Protein 2QOR (pdb70)

B-factor: mean 25.09, std 6.93, range [15.55, 68.7]

Foldseek 3Di:
DADAAAEEEEFPQLCVVVLVVVCCVFAVLAEQEFAKEKQDDDDPPDDQPPNHPHDHPVVVVVCVVVPQFLDWDQALNMIITTGPVSVVVCVVSSHHYYYYYLRRLLSVPVGPVGDDHAFEYEAEPDVVVSLVSLVVPPPDDPSSSVRSCSNVVSVCVVPRDHPYYFYPHDSVVRSVVVVVVVCVSPVVDDTD

Secondary structure (DSSP, 8-state):
-PPPPEEEE--TTS-HHHHHHHHHHH-TTTEEE--EEE-SPPPTT--BTTTEEE--HHHHHHHHHTT-EEEEEEETTEEEEEEHHHHHHHHHTTPEEEE--HHHHHHHHH-SS-S--EEEEEE-S-HHHHHHHHHT-TTS-HHHHHH--HHHH---HHHHT-SEEEE-SSHHHHHHHHHHHHHHH-TT----

Nearest PDB structures (foldseek):
  1lvg-assembly1_A  TM=9.450E-01  e=6.129E-21  Mus musculus
  1ex7-assembly1_A  TM=9.207E-01  e=1.415E-20  Saccharomyces cerevisiae
  4f4j-assembly2_A  TM=6.921E-01  e=1.346E-19  Saccharomyces cerevisiae S288C
  7luy-assembly3_D  TM=8.301E-01  e=2.037E-17  Bartonella henselae str. Houston-1
  7luy-assembly3_C  TM=8.676E-01  e=1.158E-16  Bartonella henselae str. Houston-1

Solvent-accessible surface area: 10703 Å² total

InterPro domains:
  IPR008144 Guanylate kinase-like domain [PS50052] (4-187)
  IPR008145 Guanylate kinase/L-type calcium channel beta subunit [PF00625] (6-186)
  IPR008145 Guanylate kinase/L-type calcium channel beta subunit [SM00072] (3-190)
  IPR017665 Guanylate kinase [TIGR03263] (7-185)
  IPR020590 Guanylate kinase, conserved site [PS00856] (39-56)
  IPR027417 P-loop containing nucleoside triphosphate hydrolase [G3DSA:3.40.50.300] (7-182)
  IPR027417 P-loop containing nucleoside triphosphate hydrolase [SSF52540] (5-187)

CATH classification: 3.40.50.300 (+1 more: 3.30.63.10)

Sequence (192 aa):
ARIPPLVVCGPSGVGKGTLIKKVLSEFPSRFRFSISCTTRNKREKETNGVDYYFVDKDDFERKLKEGQFLEFDKYANNFYGTLKSEYDLAVGEGKICLFENINGVKQLKESKHIQDGIYIFVKPPSIDILLGRLKNRNTEKPEEINKRQELTREDEADKVGFNYFIVNDDLARTYAELREYLLGSYPQLRGG

Radius of gyration: 16.25 Å; Cα contacts (8 Å, |Δi|>4): 277; chains: 1; bounding box: 44×36×32 Å

Structure (mmCIF, N/CA/C/O backbone):
data_2QOR
#
_entry.id   2QOR
#
_cell.length_a   43.535
_cell.length_b   43.535
_cell.length_c   342.800
_cell.angle_alpha   90.000
_cell.angle_beta   90.000
_cell.angle_gamma   120.000
#
_symmetry.space_group_name_H-M   'P 65 2 2'
#
loop_
_entity.id
_entity.type
_entity.pdbx_description
1 polymer 'Guanylate kinase'
2 non-polymer "GUANOSINE-5'-MONOPHOSPHATE"
3 non-polymer 'PYROPHOSPHATE 2-'
4 water water
#
loop_
_atom_site.group_PDB
_atom_site.id
_atom_site.type_symbol
_atom_site.label_atom_id
_atom_site.label_alt_id
_atom_site.label_comp_id
_atom_site.label_asym_id
_atom_site.label_entity_id
_atom_site.label_seq_id
_atom_site.pdbx_PDB_ins_code
_atom_site.Cartn_x
_atom_site.Cartn_y
_atom_site.Cartn_z
_atom_site.occupancy
_atom_site.B_iso_or_equiv
_atom_site.auth_seq_id
_atom_site.auth_comp_id
_atom_site.auth_asym_id
_atom_site.auth_atom_id
_atom_site.pdbx_PDB_model_num
ATOM 9 N N . ALA A 1 10 ? 34.585 8.177 193.852 1.00 31.37 2 ALA A N 1
ATOM 10 C CA . ALA A 1 10 ? 33.179 7.929 193.599 1.00 29.53 2 ALA A CA 1
ATOM 11 C C . ALA A 1 10 ? 32.931 7.351 192.199 1.00 28.70 2 ALA A C 1
ATOM 12 O O . ALA A 1 10 ? 33.586 7.747 191.231 1.00 28.55 2 ALA A O 1
ATOM 14 N N . ARG A 1 11 ? 32.005 6.401 192.099 1.00 27.71 3 ARG A N 1
ATOM 15 C CA . ARG A 1 11 ? 31.568 5.920 190.790 1.00 28.09 3 ARG A CA 1
ATOM 16 C C . ARG A 1 11 ? 30.861 7.047 190.055 1.00 25.61 3 ARG A C 1
ATOM 17 O O . ARG A 1 11 ? 30.449 8.051 190.656 1.00 23.60 3 ARG A O 1
ATOM 25 N N . ILE A 1 12 ? 30.741 6.877 188.744 1.00 23.53 4 ILE A N 1
ATOM 26 C CA . ILE A 1 12 ? 30.121 7.869 187.911 1.00 23.11 4 ILE A CA 1
ATOM 27 C C . ILE A 1 12 ? 28.646 7.869 188.298 1.00 23.53 4 ILE A C 1
ATOM 28 O O . ILE A 1 12 ? 28.045 6.792 188.452 1.00 22.74 4 ILE A O 1
ATOM 33 N N . PRO A 1 13 ? 28.078 9.064 188.574 1.00 21.91 5 PRO A N 1
ATOM 34 C CA . PRO A 1 13 ? 26.699 9.123 189.049 1.00 22.29 5 PRO A CA 1
ATOM 35 C C . PRO A 1 13 ? 25.683 8.659 188.010 1.00 21.30 5 PRO A C 1
ATOM 36 O O . PRO A 1 13 ? 25.780 9.015 186.846 1.00 21.15 5 PRO A O 1
ATOM 40 N N . PRO A 1 14 ? 24.724 7.827 188.428 1.00 20.04 6 PRO A N 1
ATOM 41 C CA . PRO A 1 14 ? 23.649 7.475 187.509 1.00 19.53 6 PRO A CA 1
ATOM 42 C C . PRO A 1 14 ? 22.829 8.681 187.054 1.00 18.58 6 PRO A C 1
ATOM 43 O O . PRO A 1 14 ? 22.691 9.664 187.786 1.00 20.91 6 PRO A O 1
ATOM 47 N N . LEU A 1 15 ? 22.259 8.576 185.859 1.00 18.60 7 LEU A N 1
ATOM 48 C CA . LEU A 1 15 ? 21.350 9.556 185.325 1.00 18.72 7 LEU A CA 1
ATOM 49 C C . LEU A 1 15 ? 19.933 9.086 185.622 1.00 19.00 7 LEU A C 1
ATOM 50 O O . LEU A 1 15 ? 19.573 7.968 185.269 1.00 19.01 7 LEU A O 1
ATOM 55 N N . VAL A 1 16 ? 19.138 9.937 186.266 1.00 18.18 8 VAL A N 1
ATOM 56 C CA . VAL A 1 16 ? 17.780 9.581 186.646 1.00 19.38 8 VAL A CA 1
ATOM 57 C C . VAL A 1 16 ? 16.778 10.531 185.993 1.00 19.39 8 VAL A C 1
ATOM 58 O O . VAL A 1 16 ? 16.825 11.740 186.201 1.00 19.93 8 VAL A O 1
ATOM 62 N N . VAL A 1 17 ? 15.888 9.974 185.185 1.00 19.07 9 VAL A N 1
ATOM 63 C CA . VAL A 1 17 ? 14.916 10.770 184.447 1.00 18.96 9 VAL A CA 1
ATOM 64 C C . VAL A 1 17 ? 13.513 10.537 184.985 1.00 19.30 9 VAL A C 1
ATOM 65 O O . VAL A 1 17 ? 13.085 9.396 185.139 1.00 19.92 9 VAL A O 1
ATOM 69 N N . CYS A 1 18 ? 12.818 11.634 185.286 1.00 19.62 10 CYS A N 1
ATOM 70 C CA . CYS A 1 18 ? 11.504 11.592 185.944 1.00 19.20 10 CYS A CA 1
ATOM 71 C C . CYS A 1 18 ? 10.597 12.603 185.254 1.00 19.62 10 CYS A C 1
ATOM 72 O O . CYS A 1 18 ? 11.047 13.611 184.732 1.00 18.09 10 CYS A O 1
ATOM 75 N N . GLY A 1 19 ? 9.314 12.312 185.243 1.00 19.33 11 GLY A N 1
ATOM 76 C CA . GLY A 1 19 ? 8.324 13.267 184.784 1.00 18.70 11 GLY A CA 1
ATOM 77 C C . GLY A 1 19 ? 6.989 12.598 184.622 1.00 18.31 11 GLY A C 1
ATOM 78 O O . GLY A 1 19 ? 6.894 11.378 184.665 1.00 19.48 11 GLY A O 1
ATOM 79 N N . PRO A 1 20 ? 5.929 13.403 184.435 1.00 17.63 12 PRO A N 1
ATOM 80 C CA . PRO A 1 20 ? 4.621 12.824 184.354 1.00 18.51 12 PRO A CA 1
ATOM 81 C C . PRO A 1 20 ? 4.434 12.013 183.095 1.00 19.08 12 PRO A C 1
ATOM 82 O O . PRO A 1 20 ? 5.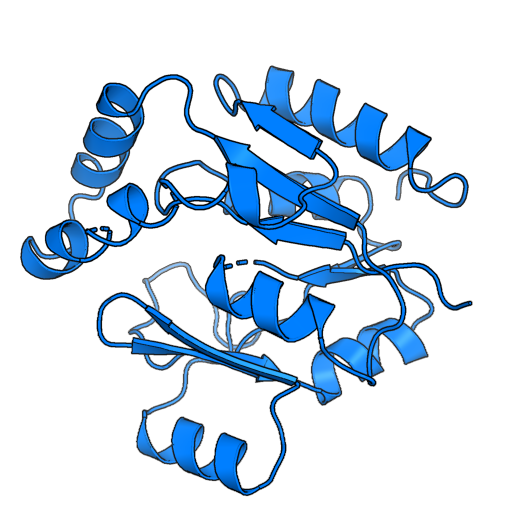140 12.199 182.108 1.00 17.14 12 PRO A O 1
ATOM 86 N N . SER A 1 21 ? 3.497 11.084 183.163 1.00 20.37 13 SER A N 1
ATOM 87 C CA . SER A 1 21 ? 3.109 10.300 182.012 1.00 20.53 13 SER A CA 1
ATOM 88 C C . SER A 1 21 ? 2.604 11.258 180.935 1.00 19.61 13 SER A C 1
ATOM 89 O O . SER A 1 21 ? 1.818 12.166 181.233 1.00 21.19 13 SER A O 1
ATOM 92 N N . GLY A 1 22 ? 3.034 11.034 179.695 1.00 19.56 14 GLY A N 1
ATOM 93 C CA . GLY A 1 22 ? 2.588 11.836 178.552 1.00 19.20 14 GLY A CA 1
ATOM 94 C C . GLY A 1 22 ? 3.551 12.976 178.237 1.00 19.17 14 GLY A C 1
ATOM 95 O O . GLY A 1 22 ? 3.320 13.743 177.310 1.00 21.18 14 GLY A O 1
ATOM 96 N N . VAL A 1 23 ? 4.636 13.087 178.992 1.00 17.58 15 VAL A N 1
ATOM 97 C CA . VAL A 1 23 ? 5.595 14.192 178.772 1.00 18.61 15 VAL A CA 1
ATOM 98 C C . VAL A 1 23 ? 6.663 13.935 177.725 1.00 19.37 15 VAL A C 1
ATOM 99 O O . VAL A 1 23 ? 7.374 14.870 177.334 1.00 21.56 15 VAL A O 1
ATOM 103 N N . GLY A 1 24 ? 6.785 12.701 177.261 1.00 18.66 16 GLY A N 1
ATOM 104 C CA . GLY A 1 24 ? 7.773 12.328 176.237 1.00 20.19 16 GLY A CA 1
ATOM 105 C C . GLY A 1 24 ? 9.157 11.989 176.759 1.00 21.40 16 GLY A C 1
ATOM 106 O O . GLY A 1 24 ? 10.128 12.010 176.008 1.00 22.93 16 GLY A O 1
ATOM 107 N N . LYS A 1 25 ? 9.275 11.643 178.032 1.00 21.67 17 LYS A N 1
ATOM 108 C CA . LYS A 1 25 ? 10.588 11.334 178.585 1.00 22.68 17 LYS A CA 1
ATOM 109 C C . LYS A 1 25 ? 11.174 10.013 178.012 1.00 23.25 17 LYS A C 1
ATOM 110 O O . LYS A 1 25 ? 12.389 9.882 177.860 1.00 21.58 17 LYS A O 1
ATOM 116 N N . GLY A 1 26 ? 10.316 9.070 177.646 1.00 21.40 18 GLY A N 1
ATOM 117 C CA . GLY A 1 26 ? 10.765 7.831 177.017 1.00 21.98 18 GLY A CA 1
ATOM 118 C C . GLY A 1 26 ? 11.486 8.109 175.703 1.00 19.63 18 GLY A C 1
ATOM 119 O O . GLY A 1 26 ? 12.578 7.588 175.451 1.00 20.08 18 GLY A O 1
ATOM 120 N N . THR A 1 27 ? 10.905 8.961 174.879 1.00 19.41 19 THR A N 1
ATOM 121 C CA . THR A 1 27 ? 11.538 9.321 173.612 1.00 18.85 19 THR A CA 1
ATOM 122 C C . THR A 1 27 ? 12.866 10.046 173.833 1.00 18.53 19 THR A C 1
ATOM 123 O O . THR A 1 27 ? 13.844 9.767 173.137 1.00 19.13 19 THR A O 1
ATOM 127 N N . LEU A 1 28 ? 12.901 10.977 174.771 1.00 18.72 20 LEU A N 1
ATOM 128 C CA . LEU A 1 28 ? 14.156 11.658 175.086 1.00 18.00 20 LEU A CA 1
ATOM 129 C C . LEU A 1 28 ? 15.222 10.641 175.508 1.00 18.48 20 LEU A C 1
ATOM 130 O O . LEU A 1 28 ? 16.401 10.725 175.099 1.00 17.74 20 LEU A O 1
ATOM 135 N N . ILE A 1 29 ? 14.851 9.697 176.368 1.00 18.36 21 ILE A N 1
ATOM 136 C CA . ILE A 1 29 ? 15.790 8.646 176.783 1.00 18.42 21 ILE A CA 1
ATOM 137 C C . ILE A 1 29 ? 16.305 7.829 175.590 1.00 19.19 21 ILE A C 1
ATOM 138 O O . ILE A 1 29 ? 17.513 7.545 175.491 1.00 19.10 21 ILE A O 1
ATOM 143 N N . LYS A 1 30 ? 15.415 7.474 174.671 1.00 19.55 22 LYS A N 1
ATOM 144 C CA . LYS A 1 30 ? 15.806 6.748 173.452 1.00 19.52 22 LYS A CA 1
ATOM 145 C C . LYS A 1 30 ? 16.795 7.544 172.583 1.00 19.78 22 LYS A C 1
ATOM 146 O O . LYS A 1 30 ? 17.678 6.976 171.952 1.00 19.46 22 LYS A O 1
ATOM 152 N N . LYS A 1 31 ? 16.643 8.862 172.564 1.00 18.97 23 LYS A N 1
ATOM 153 C CA . LYS A 1 31 ? 17.589 9.717 171.877 1.00 19.24 23 LYS A CA 1
ATOM 154 C C . LYS A 1 31 ? 18.951 9.734 172.562 1.00 18.16 23 LYS A C 1
ATOM 155 O O . LYS A 1 31 ? 19.967 9.704 171.873 1.00 17.53 23 LYS A O 1
ATOM 161 N N . VAL A 1 32 ? 18.983 9.757 173.897 1.00 17.20 24 VAL A N 1
ATOM 162 C CA . VAL A 1 32 ? 20.249 9.695 174.641 1.00 18.08 24 VAL A CA 1
ATOM 163 C C . VAL A 1 32 ? 20.959 8.404 174.327 1.00 18.19 24 VAL A C 1
ATOM 164 O O . VAL A 1 32 ? 22.170 8.386 174.080 1.00 17.75 24 VAL A O 1
ATOM 168 N N . LEU A 1 33 ? 20.194 7.318 174.320 1.00 17.50 25 LEU A N 1
ATOM 169 C CA . LEU A 1 33 ? 20.758 5.981 174.076 1.00 18.42 25 LEU A CA 1
ATOM 170 C C . LEU A 1 33 ? 21.198 5.817 172.629 1.00 19.30 25 LEU A C 1
ATOM 171 O O . LEU A 1 33 ? 22.095 5.027 172.335 1.00 20.43 25 LEU A O 1
ATOM 176 N N . SER A 1 34 ? 20.560 6.560 171.738 1.00 19.52 26 SER A N 1
ATOM 177 C CA . SER A 1 34 ? 20.907 6.587 170.331 1.00 19.13 26 SER A CA 1
ATOM 178 C C . SER A 1 34 ? 22.220 7.304 170.078 1.00 19.40 26 SER A C 1
ATOM 179 O O . SER A 1 34 ? 23.025 6.849 169.245 1.00 20.34 26 SER A O 1
ATOM 182 N N . GLU A 1 35 ? 22.436 8.434 170.748 1.00 18.90 27 GLU A N 1
ATOM 183 C CA . GLU A 1 35 ? 23.690 9.174 170.571 1.00 18.78 27 GLU A CA 1
ATOM 184 C C . GLU A 1 35 ? 24.845 8.562 171.354 1.00 18.92 27 GLU A C 1
ATOM 185 O O . GLU A 1 35 ? 26.006 8.574 170.877 1.00 18.85 27 GLU A O 1
ATOM 191 N N . PHE A 1 36 ? 24.538 8.025 172.537 1.00 18.99 28 PHE A N 1
ATOM 192 C CA . PHE A 1 36 ? 25.555 7.541 173.484 1.00 18.75 28 PHE A CA 1
ATOM 193 C C . PHE A 1 36 ? 25.400 6.047 173.890 1.00 19.34 28 PHE A C 1
ATOM 194 O O . PHE A 1 36 ? 25.381 5.715 175.087 1.00 18.86 28 PHE A O 1
ATOM 202 N N . PRO A 1 37 ? 25.254 5.148 172.902 1.00 18.55 29 PRO A N 1
ATOM 203 C CA . PRO A 1 37 ? 24.866 3.779 173.213 1.00 19.87 29 PRO A CA 1
ATOM 204 C C . PRO A 1 37 ? 25.927 2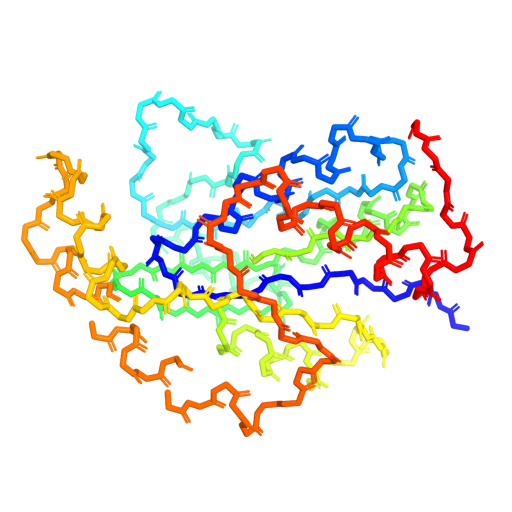.957 173.943 1.00 20.39 29 PRO A C 1
ATOM 205 O O . PRO A 1 37 ? 25.565 2.000 174.651 1.00 22.27 29 PRO A O 1
ATOM 209 N N . SER A 1 38 ? 27.203 3.309 173.761 1.00 20.64 30 SER A N 1
ATOM 210 C CA . SER A 1 38 ? 28.303 2.651 174.483 1.00 21.07 30 SER A CA 1
ATOM 211 C C . SER A 1 38 ? 28.568 3.274 175.860 1.00 21.62 30 SER A C 1
ATOM 212 O O . SER A 1 38 ? 29.460 2.814 176.585 1.00 22.69 30 SER A O 1
ATOM 215 N N . ARG A 1 39 ? 27.837 4.328 176.211 1.00 18.62 31 ARG A N 1
ATOM 216 C CA . ARG A 1 39 ? 28.161 5.099 177.419 1.00 18.91 31 ARG A CA 1
ATOM 217 C C . ARG A 1 39 ? 27.163 4.868 178.554 1.00 20.06 31 ARG A C 1
ATOM 218 O O . ARG A 1 39 ? 27.528 4.954 179.740 1.00 20.55 31 ARG A O 1
ATOM 226 N N . PHE A 1 40 ? 25.907 4.594 178.200 1.00 19.86 32 PHE A N 1
ATOM 227 C CA . PHE A 1 40 ? 24.825 4.395 179.193 1.00 19.75 32 PHE A CA 1
ATOM 228 C C . PHE A 1 40 ? 24.293 2.976 179.080 1.00 21.24 32 PHE A C 1
ATOM 229 O O . PHE A 1 40 ? 24.301 2.393 178.004 1.00 21.67 32 PHE A O 1
ATOM 237 N N . ARG A 1 41 ? 23.814 2.421 180.195 1.00 21.98 33 ARG A N 1
ATOM 238 C CA . ARG A 1 41 ? 23.034 1.196 180.153 1.00 22.10 33 ARG A CA 1
ATOM 239 C C . ARG A 1 41 ? 21.697 1.506 180.823 1.00 20.47 33 ARG A C 1
ATOM 240 O O . ARG A 1 41 ? 21.680 1.954 181.959 1.00 20.08 33 ARG A O 1
ATOM 248 N N . PHE A 1 42 ? 20.599 1.271 180.107 1.00 19.43 34 PHE A N 1
ATOM 249 C CA . PHE A 1 42 ? 19.250 1.524 180.611 1.00 19.59 34 PHE A CA 1
ATOM 250 C C . PHE A 1 42 ? 18.882 0.441 181.632 1.00 19.68 34 PHE A C 1
ATOM 251 O O . PHE A 1 42 ? 19.019 -0.763 181.360 1.00 20.22 34 PHE A O 1
ATOM 259 N N . SER A 1 43 ? 18.403 0.878 182.790 1.00 20.02 35 SER A N 1
ATOM 260 C CA . SER A 1 43 ? 17.895 -0.039 183.809 1.00 18.84 35 SER A CA 1
ATOM 261 C C . SER A 1 43 ? 16.491 -0.516 183.446 1.00 19.08 35 SER A C 1
ATOM 262 O O . SER A 1 43 ? 15.547 0.288 183.358 1.00 20.19 35 SER A O 1
ATOM 265 N N . ILE A 1 44 ? 16.369 -1.819 183.228 1.00 19.35 36 ILE A N 1
ATOM 266 C CA . ILE A 1 44 ? 15.101 -2.434 182.871 1.00 18.82 36 ILE A CA 1
ATOM 267 C C . ILE A 1 44 ? 14.347 -2.737 184.164 1.00 19.33 36 ILE A C 1
ATOM 268 O O . ILE A 1 44 ? 14.681 -3.661 184.886 1.00 20.21 36 ILE A O 1
ATOM 273 N N . SER A 1 45 ? 13.309 -1.946 184.426 1.00 18.47 37 SER A N 1
ATOM 274 C CA . SER A 1 45 ? 12.502 -2.085 185.623 1.00 18.32 37 SER A CA 1
ATOM 275 C C . SER A 1 45 ? 11.586 -3.286 185.495 1.00 17.81 37 SER A C 1
ATOM 276 O O . SER A 1 45 ? 11.299 -3.767 184.388 1.00 18.52 37 SER A O 1
ATOM 279 N N . CYS A 1 46 ? 11.166 -3.810 186.641 1.00 18.34 38 CYS A N 1
ATOM 280 C CA . CYS A 1 46 ? 10.024 -4.722 186.660 1.00 17.03 38 CYS A CA 1
ATOM 281 C C . CYS A 1 46 ? 8.762 -3.916 186.767 1.00 18.54 38 CYS A C 1
ATOM 282 O O . CYS A 1 46 ? 8.715 -2.933 187.477 1.00 17.82 38 CYS A O 1
ATOM 285 N N . THR A 1 47 ? 7.728 -4.367 186.087 1.00 17.80 39 THR A N 1
ATOM 286 C CA . THR A 1 47 ? 6.396 -3.811 186.277 1.00 17.83 39 THR A CA 1
ATOM 287 C C . THR A 1 47 ? 5.336 -4.912 186.165 1.00 16.99 39 THR A C 1
ATOM 288 O O . THR A 1 47 ? 5.521 -5.917 185.482 1.00 19.28 39 THR A O 1
ATOM 292 N N . THR A 1 48 ? 4.236 -4.691 186.868 1.00 17.60 40 THR A N 1
ATOM 293 C CA . THR A 1 48 ? 3.064 -5.561 186.828 1.00 20.02 40 THR A CA 1
ATOM 294 C C . THR A 1 48 ? 2.028 -5.076 185.815 1.00 20.71 40 THR A C 1
ATOM 295 O O . THR A 1 48 ? 1.039 -5.770 185.568 1.00 20.13 40 THR A O 1
ATOM 299 N N . ARG A 1 49 ? 2.232 -3.906 185.206 1.00 20.75 41 ARG A N 1
ATOM 300 C CA . ARG A 1 49 ? 1.238 -3.428 184.243 1.00 22.62 41 ARG A CA 1
ATOM 301 C C . ARG A 1 49 ? 1.324 -4.260 182.965 1.00 23.65 41 ARG A C 1
ATOM 302 O O . ARG A 1 49 ? 2.340 -4.889 182.711 1.00 23.01 41 ARG A O 1
ATOM 310 N N . ASN A 1 50 ? 0.231 -4.300 182.198 1.00 24.23 42 ASN A N 1
ATOM 311 C CA . ASN A 1 50 ? 0.202 -5.047 180.949 1.00 25.43 42 ASN A CA 1
ATOM 312 C C . ASN A 1 50 ? 1.122 -4.397 179.909 1.00 25.48 42 ASN A C 1
ATOM 313 O O . ASN A 1 50 ? 1.197 -3.185 179.802 1.00 24.91 42 ASN A O 1
ATOM 318 N N . LYS A 1 51 ? 1.816 -5.230 179.151 1.00 26.46 43 LYS A N 1
ATOM 319 C CA . LYS A 1 51 ? 2.723 -4.774 178.109 1.00 27.57 43 LYS A CA 1
ATOM 320 C C . LYS A 1 51 ? 1.878 -4.267 176.949 1.00 28.15 43 LYS A C 1
ATOM 321 O O . LYS A 1 51 ? 0.831 -4.849 176.640 1.00 26.59 43 LYS A O 1
ATOM 327 N N . ARG A 1 52 ? 2.302 -3.165 176.338 1.00 28.86 44 ARG A N 1
ATOM 328 C CA . ARG A 1 52 ? 1.631 -2.645 175.143 1.00 30.42 44 ARG A CA 1
ATOM 329 C C . ARG A 1 52 ? 2.193 -3.377 173.922 1.00 30.71 44 ARG A C 1
ATOM 330 O O . ARG A 1 52 ? 3.262 -3.990 174.005 1.00 30.02 44 ARG A O 1
ATOM 338 N N . GLU A 1 53 ? 1.505 -3.307 172.784 1.00 30.94 45 GLU A N 1
ATOM 339 C CA . GLU A 1 53 ? 1.856 -4.215 171.684 1.00 32.09 45 GLU A CA 1
ATOM 340 C C . GLU A 1 53 ? 3.262 -4.024 171.122 1.00 31.55 45 GLU A C 1
ATOM 341 O O . GLU A 1 53 ? 3.868 -5.001 170.685 1.00 34.58 45 GLU A O 1
ATOM 347 N N . LYS A 1 54 ? 3.808 -2.814 171.159 1.00 29.56 46 LYS A N 1
ATOM 348 C CA . LYS A 1 54 ? 5.176 -2.632 170.639 1.00 29.72 46 LYS A CA 1
ATOM 349 C C . LYS A 1 54 ? 6.242 -2.438 171.724 1.00 27.63 46 LYS A C 1
ATOM 350 O O . LYS A 1 54 ? 7.339 -1.970 171.451 1.00 27.17 46 LYS A O 1
ATOM 356 N N . GLU A 1 55 ? 5.910 -2.803 172.962 1.00 25.78 47 GLU A N 1
ATOM 357 C CA . GLU A 1 55 ? 6.907 -2.923 174.007 1.00 24.35 47 GLU A CA 1
ATOM 358 C C . GLU A 1 55 ? 7.452 -4.334 173.989 1.00 23.92 47 GLU A C 1
ATOM 359 O O . GLU A 1 55 ? 6.811 -5.251 173.463 1.00 25.08 47 GLU A O 1
ATOM 365 N N . THR A 1 56 ? 8.639 -4.509 174.554 1.00 23.17 48 THR A N 1
ATOM 366 C CA . THR A 1 56 ? 9.299 -5.796 174.540 1.00 22.29 48 THR A CA 1
ATOM 367 C C . THR A 1 56 ? 9.767 -6.186 175.936 1.00 21.87 48 THR A C 1
ATOM 368 O O . THR A 1 56 ? 10.488 -5.437 176.594 1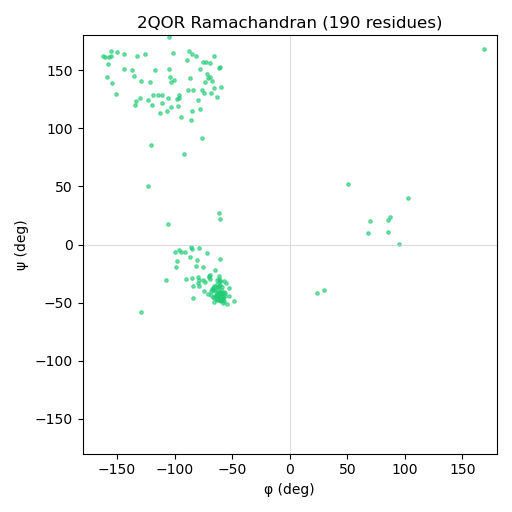.00 19.94 48 THR A O 1
ATOM 372 N N . ASN A 1 57 ? 9.354 -7.371 176.369 1.00 23.32 49 ASN A N 1
ATOM 373 C CA . ASN A 1 57 ? 9.767 -7.905 177.658 1.00 24.33 49 ASN A CA 1
ATOM 374 C C . ASN A 1 57 ? 11.268 -8.093 177.637 1.00 24.21 49 ASN A C 1
ATOM 375 O O . ASN A 1 57 ? 11.793 -8.692 176.703 1.00 24.98 49 ASN A O 1
ATOM 380 N N . GLY A 1 58 ? 11.968 -7.539 178.626 1.00 22.96 50 GLY A N 1
ATOM 381 C CA . GLY A 1 58 ? 13.431 -7.606 178.660 1.00 23.07 50 GLY A CA 1
ATOM 382 C C . GLY A 1 58 ? 14.148 -6.517 177.881 1.00 22.58 50 GLY A C 1
ATOM 383 O O . GLY A 1 58 ? 15.367 -6.576 177.700 1.00 24.39 50 GLY A O 1
ATOM 384 N N . VAL A 1 59 ? 13.409 -5.498 177.441 1.00 21.94 51 VAL A N 1
ATOM 385 C CA . VAL A 1 59 ? 14.001 -4.327 176.800 1.00 21.55 51 VAL A CA 1
ATOM 386 C C . VAL A 1 59 ? 13.476 -3.077 177.462 1.00 21.16 51 VAL A C 1
ATOM 387 O O . VAL A 1 59 ? 14.233 -2.289 178.024 1.00 21.60 51 VAL A O 1
ATOM 391 N N . ASP A 1 60 ? 12.157 -2.924 177.441 1.00 20.15 52 ASP A N 1
ATOM 392 C CA . ASP A 1 60 ? 11.481 -1.779 178.053 1.00 20.24 52 ASP A CA 1
ATOM 393 C C . ASP A 1 60 ? 11.236 -1.994 179.556 1.00 19.98 52 ASP A C 1
ATOM 394 O O . ASP A 1 60 ? 11.489 -1.110 180.355 1.00 20.03 52 ASP A O 1
ATOM 399 N N . TYR A 1 61 ? 10.742 -3.185 179.885 1.00 19.29 53 TYR A N 1
ATOM 400 C CA . TYR A 1 61 ? 10.497 -3.636 181.253 1.00 19.22 53 TYR A CA 1
ATOM 401 C C . TYR A 1 61 ? 10.662 -5.146 181.260 1.00 18.14 53 TYR A C 1
ATOM 402 O O . TYR A 1 61 ? 10.650 -5.778 180.195 1.00 18.48 53 TYR A O 1
ATOM 411 N N . TYR A 1 62 ? 10.779 -5.710 182.453 1.00 17.68 54 TYR A N 1
ATOM 412 C CA . TYR A 1 62 ? 10.453 -7.110 182.705 1.00 19.18 54 TYR A CA 1
ATOM 413 C C . TYR A 1 62 ? 9.013 -7.103 183.191 1.00 19.33 54 TYR A C 1
ATOM 414 O O . TYR A 1 62 ? 8.722 -6.619 184.285 1.00 19.54 54 TYR A O 1
ATOM 423 N N . PHE A 1 63 ? 8.115 -7.599 182.364 1.00 19.45 55 PHE A N 1
ATOM 424 C CA . PHE A 1 63 ? 6.699 -7.640 182.717 1.00 19.83 55 PHE A CA 1
ATOM 425 C C . PHE A 1 63 ? 6.414 -8.892 183.527 1.00 20.95 55 PHE A C 1
ATOM 426 O O . PHE A 1 63 ? 6.528 -9.991 183.013 1.00 19.94 55 PHE A O 1
ATOM 434 N N . VAL A 1 64 ? 6.033 -8.715 184.794 1.00 20.65 56 VAL A N 1
ATOM 435 C CA . VAL A 1 64 ? 5.813 -9.835 185.710 1.00 21.58 56 VAL A CA 1
ATOM 436 C C . VAL A 1 64 ? 4.410 -9.725 186.303 1.00 22.30 56 VAL A C 1
ATOM 437 O O . VAL A 1 64 ? 3.756 -8.691 186.180 1.00 21.94 56 VAL A O 1
ATOM 441 N N . ASP A 1 65 ? 3.904 -10.794 186.901 1.00 24.01 57 ASP A N 1
ATOM 442 C CA . ASP A 1 65 ? 2.622 -10.660 187.579 1.00 25.42 57 ASP A CA 1
ATOM 443 C C . ASP A 1 65 ? 2.901 -10.197 189.006 1.00 25.44 57 ASP A C 1
ATOM 444 O O . ASP A 1 65 ? 4.047 -10.224 189.453 1.00 24.54 57 ASP A O 1
ATOM 449 N N . LYS A 1 66 ? 1.855 -9.747 189.692 1.00 26.88 58 LYS A N 1
ATOM 450 C CA . LYS A 1 66 ? 1.985 -9.109 191.001 1.00 27.26 58 LYS A CA 1
ATOM 451 C C . LYS A 1 66 ? 2.555 -10.088 192.036 1.00 26.15 58 LYS A C 1
ATOM 452 O O . LYS A 1 66 ? 3.309 -9.698 192.919 1.00 24.77 58 LYS A O 1
ATOM 458 N N . ASP A 1 67 ? 2.211 -11.366 191.900 1.00 26.82 59 ASP A N 1
ATOM 459 C CA . ASP A 1 67 ? 2.798 -12.433 192.722 1.00 27.57 59 ASP A CA 1
ATOM 460 C C . ASP A 1 67 ? 4.313 -12.492 192.588 1.00 26.22 59 ASP A C 1
ATOM 461 O O . ASP A 1 67 ? 5.028 -12.597 193.579 1.00 25.74 59 ASP A O 1
ATOM 466 N N . ASP A 1 68 ? 4.808 -12.414 191.359 1.00 24.75 60 ASP A N 1
ATOM 467 C CA . ASP A 1 68 ? 6.245 -12.503 191.144 1.00 24.56 60 ASP A CA 1
ATOM 468 C C . ASP A 1 68 ? 6.946 -11.218 191.552 1.00 23.14 60 ASP A C 1
ATOM 469 O O . ASP A 1 68 ? 8.094 -11.252 191.979 1.00 22.21 60 ASP A O 1
ATOM 474 N N . PHE A 1 69 ? 6.252 -10.089 191.426 1.00 21.47 61 PHE A N 1
ATOM 475 C CA . PHE A 1 69 ? 6.792 -8.824 191.888 1.00 21.17 61 PHE A CA 1
ATOM 476 C C . PHE A 1 69 ? 7.007 -8.871 193.411 1.00 20.96 61 PHE A C 1
ATOM 477 O O . PHE A 1 69 ? 8.070 -8.469 193.911 1.00 19.31 61 PHE A O 1
ATOM 485 N N . GLU A 1 70 ? 5.996 -9.351 194.128 1.00 21.47 62 GLU A N 1
ATOM 486 C CA . GLU A 1 70 ? 6.070 -9.484 195.593 1.00 22.51 62 GLU A CA 1
ATOM 487 C C . GLU A 1 70 ? 7.187 -10.435 196.035 1.00 21.73 62 GLU A C 1
ATOM 488 O O . GLU A 1 70 ? 7.898 -10.166 197.008 1.00 21.51 62 GLU A O 1
ATOM 494 N N . ARG A 1 71 ? 7.327 -11.554 195.334 1.00 21.76 63 ARG A N 1
ATOM 495 C CA . ARG A 1 71 ? 8.390 -12.507 195.612 1.00 22.89 63 ARG A CA 1
ATOM 496 C C . ARG A 1 71 ? 9.742 -11.861 195.433 1.00 21.19 63 ARG A C 1
ATOM 497 O O . ARG A 1 71 ? 10.605 -11.982 196.292 1.00 21.92 63 ARG A O 1
ATOM 505 N N . LYS A 1 72 ? 9.925 -11.156 194.315 1.00 20.15 64 LYS A N 1
ATOM 506 C CA . LYS A 1 72 ? 11.177 -10.451 194.054 1.00 20.29 64 LYS A CA 1
ATOM 507 C C . LYS A 1 72 ? 11.475 -9.406 195.128 1.00 19.03 64 LYS A C 1
ATOM 508 O O . LYS A 1 72 ? 12.604 -9.272 195.604 1.00 18.43 64 LYS A O 1
ATOM 514 N N . LEU A 1 73 ? 10.459 -8.648 195.514 1.00 18.76 65 LEU A N 1
ATOM 515 C CA . LEU A 1 73 ? 10.612 -7.682 196.580 1.00 19.21 65 LEU A CA 1
ATOM 516 C C . LEU A 1 73 ? 11.078 -8.330 197.888 1.00 19.32 65 LEU A C 1
ATOM 517 O O . LEU A 1 73 ? 12.038 -7.862 198.505 1.00 18.47 65 LEU A O 1
ATOM 522 N N . LYS A 1 74 ? 10.392 -9.389 198.308 1.00 19.89 66 LYS A N 1
ATOM 523 C CA . LYS A 1 74 ? 10.682 -10.018 199.604 1.00 20.51 66 LYS A CA 1
ATOM 524 C C . LYS A 1 74 ? 12.022 -10.744 199.586 1.00 21.15 66 LYS A C 1
ATOM 525 O O . LYS A 1 74 ? 12.651 -10.896 200.629 1.00 20.38 66 LYS A O 1
ATOM 531 N N . GLU A 1 75 ? 12.447 -11.207 198.411 1.00 21.30 67 GLU A N 1
ATOM 532 C CA . GLU A 1 75 ? 13.780 -11.817 198.263 1.00 22.40 67 GLU A CA 1
ATOM 533 C C . GLU A 1 75 ? 14.906 -10.790 198.163 1.00 22.73 67 GLU A C 1
ATOM 534 O O . GLU A 1 75 ? 16.074 -11.166 198.098 1.00 24.33 67 GLU A O 1
ATOM 540 N N . GLY A 1 76 ? 14.569 -9.502 198.153 1.00 20.43 68 GLY A N 1
ATOM 541 C CA . GLY A 1 76 ? 15.574 -8.448 198.248 1.00 20.23 68 GLY A CA 1
ATOM 542 C C . GLY A 1 76 ? 16.181 -8.024 196.917 1.00 19.82 68 GLY A C 1
ATOM 543 O O . GLY A 1 76 ? 17.292 -7.476 196.876 1.00 19.59 68 GLY A O 1
ATOM 544 N N . GLN A 1 77 ? 15.451 -8.261 195.840 1.00 18.14 69 GLN A N 1
ATOM 545 C CA . GLN A 1 77 ? 15.910 -7.887 194.490 1.00 19.70 69 GLN A CA 1
ATOM 546 C C . GLN A 1 77 ? 15.825 -6.390 194.142 1.00 19.30 69 GLN A C 1
ATOM 547 O O . GLN A 1 77 ? 16.471 -5.964 193.172 1.00 19.86 69 GLN A O 1
ATOM 553 N N . PHE A 1 78 ? 15.019 -5.596 194.859 1.00 19.41 70 PHE A N 1
ATOM 554 C CA . PHE A 1 78 ? 14.788 -4.180 194.455 1.00 19.45 70 PHE A CA 1
ATOM 555 C C . PHE A 1 78 ? 15.546 -3.142 195.276 1.00 19.49 70 PHE A C 1
ATOM 556 O O . PHE A 1 78 ? 15.648 -3.260 196.495 1.00 20.18 70 PHE A O 1
ATOM 564 N N . LEU A 1 79 ? 16.052 -2.122 194.580 1.00 19.25 71 LEU A N 1
ATOM 565 C CA . LEU A 1 79 ? 16.641 -0.923 195.189 1.00 20.21 71 LEU A CA 1
ATOM 566 C C . LEU A 1 79 ? 15.534 0.042 195.638 1.00 21.06 71 LEU A C 1
ATOM 567 O O . LEU A 1 79 ? 15.678 0.783 196.613 1.00 21.43 71 LEU A O 1
ATOM 572 N N . GLU A 1 80 ? 14.442 0.047 194.889 1.00 19.41 72 GLU A N 1
ATOM 573 C CA . GLU A 1 80 ? 13.287 0.866 195.203 1.00 18.68 72 GLU A CA 1
ATOM 574 C C . GLU A 1 80 ? 12.095 0.286 194.474 1.00 18.40 72 GLU A C 1
ATOM 575 O O . GLU A 1 80 ? 12.254 -0.442 193.493 1.00 18.83 72 GLU A O 1
ATOM 581 N N . PHE A 1 81 ? 10.910 0.653 194.929 1.00 19.16 73 PHE A N 1
ATOM 582 C CA . PHE A 1 81 ? 9.695 0.273 194.246 1.00 19.45 73 PHE A CA 1
ATOM 583 C C . PHE A 1 81 ? 8.577 1.236 194.599 1.00 19.51 73 PHE A C 1
ATOM 584 O O . PHE A 1 81 ? 8.620 1.967 195.605 1.00 18.21 73 PHE A O 1
ATOM 592 N N . ASP A 1 82 ? 7.555 1.234 193.770 1.00 19.07 74 ASP A N 1
ATOM 593 C CA . ASP A 1 82 ? 6.382 2.051 194.071 1.00 19.45 74 ASP A CA 1
ATOM 594 C C . ASP A 1 82 ? 5.176 1.464 193.378 1.00 20.70 74 ASP A C 1
ATOM 595 O O . ASP A 1 82 ? 5.316 0.612 192.489 1.00 20.53 74 ASP A O 1
ATOM 600 N N . LYS A 1 83 ? 3.997 1.869 193.846 1.00 21.39 75 LYS A N 1
ATOM 601 C CA . LYS A 1 83 ? 2.755 1.644 193.151 1.00 22.49 75 LYS A CA 1
ATOM 602 C C . LYS A 1 83 ? 2.470 2.935 192.365 1.00 23.19 75 LYS A C 1
ATOM 603 O O . LYS A 1 83 ? 2.514 4.036 192.923 1.00 23.36 75 LYS A O 1
ATOM 609 N N . TYR A 1 84 ? 2.205 2.790 191.072 1.00 20.81 76 TYR A N 1
ATOM 610 C CA . TYR A 1 84 ? 1.854 3.945 190.233 1.00 21.37 76 TYR A CA 1
ATOM 611 C C . TYR A 1 84 ? 0.643 3.506 189.422 1.00 20.51 76 TYR A C 1
ATOM 612 O O . TYR A 1 84 ? 0.686 2.486 188.747 1.00 18.34 76 TYR A O 1
ATOM 621 N N . ALA A 1 85 ? -0.459 4.239 189.515 1.00 22.25 77 ALA A N 1
ATOM 622 C CA . ALA A 1 85 ? -1.640 3.922 188.720 1.00 23.01 77 ALA A CA 1
ATOM 623 C C . ALA A 1 85 ? -2.068 2.439 188.827 1.00 23.49 77 ALA A C 1
ATOM 624 O O . ALA A 1 85 ? -2.207 1.735 187.838 1.00 25.62 77 ALA A O 1
ATOM 626 N N . ASN A 1 86 ? -2.225 1.956 190.045 1.00 24.74 78 ASN A N 1
ATOM 627 C CA . ASN A 1 86 ? -2.689 0.573 190.288 1.00 24.66 78 ASN A CA 1
ATOM 628 C C . ASN A 1 86 ? -1.739 -0.557 189.894 1.00 23.73 78 ASN A C 1
ATOM 629 O O . ASN A 1 86 ? -2.146 -1.721 189.933 1.00 24.67 78 ASN A O 1
ATOM 634 N N . ASN A 1 87 ? -0.486 -0.243 189.548 1.00 22.54 79 ASN A N 1
ATOM 635 C CA . ASN A 1 87 ? 0.512 -1.277 189.284 1.00 21.45 79 ASN A CA 1
ATOM 636 C C . ASN A 1 87 ? 1.804 -0.970 190.015 1.00 20.09 79 ASN A C 1
ATOM 637 O O . ASN A 1 87 ? 2.050 0.167 190.436 1.00 19.10 79 ASN A O 1
ATOM 642 N N . PHE A 1 88 ? 2.620 -2.000 190.148 1.00 19.88 80 PHE A N 1
ATOM 643 C CA . PHE A 1 88 ? 3.893 -1.932 190.841 1.00 19.95 80 PHE A CA 1
ATOM 644 C C . PHE A 1 88 ? 5.036 -1.808 189.838 1.00 18.07 80 PHE A C 1
ATOM 645 O O . PHE A 1 88 ? 5.039 -2.453 188.791 1.00 18.27 80 PHE A O 1
ATOM 653 N N . TYR A 1 89 ? 6.011 -1.002 190.209 1.00 17.77 81 TYR A N 1
ATOM 654 C CA . TYR A 1 89 ? 7.199 -0.782 189.422 1.00 18.35 81 TYR A CA 1
ATOM 655 C C . TYR A 1 89 ? 8.381 -0.839 190.342 1.00 19.05 81 TYR A C 1
ATOM 656 O O . TYR A 1 89 ? 8.291 -0.390 191.479 1.00 20.19 81 TYR A O 1
ATOM 665 N N . GLY A 1 90 ? 9.504 -1.368 189.856 1.00 18.73 82 GLY A N 1
ATOM 666 C CA . GLY A 1 90 ? 10.667 -1.541 190.725 1.00 18.56 82 GLY A CA 1
ATOM 667 C C . GLY A 1 90 ? 11.984 -1.654 189.984 1.00 19.10 82 GLY A C 1
ATOM 668 O O . GLY A 1 90 ? 12.038 -2.211 188.887 1.00 18.48 82 GLY A O 1
ATOM 669 N N . THR A 1 91 ? 13.035 -1.087 190.587 1.00 19.23 83 THR A N 1
ATOM 670 C CA . THR A 1 91 ? 14.375 -1.064 190.024 1.00 19.51 83 THR A CA 1
ATOM 671 C C . THR A 1 91 ? 15.175 -2.181 190.639 1.00 19.21 83 THR A C 1
ATOM 672 O O . THR A 1 91 ? 15.287 -2.290 191.879 1.00 19.29 83 THR A O 1
ATOM 676 N N . LEU A 1 92 ? 15.734 -3.020 189.776 1.00 19.75 84 LEU A N 1
ATOM 677 C CA . LEU A 1 92 ? 16.473 -4.184 190.217 1.00 19.31 84 LEU A CA 1
ATOM 678 C C . LEU A 1 92 ? 17.908 -3.814 190.552 1.00 20.48 84 LEU A C 1
ATOM 679 O O . LEU A 1 92 ? 18.607 -3.157 189.770 1.00 20.62 84 LEU A O 1
ATOM 684 N N . LYS A 1 93 ? 18.368 -4.282 191.707 1.00 20.74 85 LYS A N 1
ATOM 685 C CA . LYS A 1 93 ? 19.775 -4.180 192.052 1.00 21.05 85 LYS A CA 1
ATOM 686 C C . LYS A 1 93 ? 20.681 -4.752 190.949 1.00 20.59 85 LYS A C 1
ATOM 687 O O . LYS A 1 93 ? 21.687 -4.152 190.600 1.00 21.16 85 LYS A O 1
ATOM 693 N N . SER A 1 94 ? 20.316 -5.919 190.420 1.00 20.83 86 SER A N 1
ATOM 694 C CA . SER A 1 94 ? 21.072 -6.569 189.353 1.00 20.85 86 SER A CA 1
ATOM 695 C C . SER A 1 94 ? 21.276 -5.699 188.117 1.00 21.10 86 SER A C 1
ATOM 696 O O . SER A 1 94 ? 22.311 -5.803 187.449 1.00 21.00 86 SER A O 1
ATOM 699 N N . GLU A 1 95 ? 20.309 -4.840 187.805 1.00 19.90 87 GLU A N 1
ATOM 700 C CA . GLU A 1 95 ? 20.419 -3.997 186.618 1.00 20.73 87 GLU A CA 1
ATOM 701 C C . GLU A 1 95 ? 21.423 -2.873 186.847 1.00 21.55 87 GLU A C 1
ATOM 702 O O . GLU A 1 95 ? 22.194 -2.535 185.946 1.00 22.21 87 GLU A O 1
ATOM 708 N N . TYR A 1 96 ? 21.423 -2.286 188.040 1.00 22.32 88 TYR A N 1
ATOM 709 C CA . TYR A 1 96 ? 22.433 -1.297 188.392 1.00 22.25 88 TYR A CA 1
ATOM 710 C C . TYR A 1 96 ? 23.809 -1.973 188.390 1.00 22.51 88 TYR A C 1
ATOM 711 O O . TYR A 1 96 ? 24.760 -1.431 187.843 1.00 21.78 88 TYR A O 1
ATOM 720 N N . ASP A 1 97 ? 23.893 -3.176 188.946 1.00 22.53 89 ASP A N 1
ATOM 721 C CA . ASP A 1 97 ? 25.153 -3.925 188.990 1.00 23.64 89 ASP A CA 1
ATOM 722 C C . ASP A 1 97 ? 25.717 -4.216 187.601 1.00 23.60 89 ASP A C 1
ATOM 723 O O . ASP A 1 97 ? 26.928 -4.173 187.402 1.00 23.55 89 ASP A O 1
ATOM 728 N N . LEU A 1 98 ? 24.853 -4.538 186.645 1.00 23.61 90 LEU A N 1
ATOM 729 C CA . LEU A 1 98 ? 25.282 -4.730 185.255 1.00 23.47 90 LEU A CA 1
ATOM 730 C C . LEU A 1 98 ? 25.891 -3.469 184.647 1.00 24.66 90 LEU A C 1
ATOM 731 O O . LEU A 1 98 ? 26.882 -3.548 183.915 1.00 23.17 90 LEU A O 1
ATOM 736 N N . ALA A 1 99 ? 25.285 -2.312 184.910 1.00 23.53 91 ALA A N 1
ATOM 737 C CA . ALA A 1 99 ? 25.844 -1.052 184.419 1.00 24.08 91 ALA A CA 1
ATOM 738 C C . ALA A 1 99 ? 27.224 -0.863 185.013 1.00 24.36 91 ALA A C 1
ATOM 739 O O . ALA A 1 99 ? 28.176 -0.580 184.290 1.00 23.35 91 ALA A O 1
ATOM 741 N N . VAL A 1 100 ? 27.333 -1.053 186.328 1.00 23.81 92 VAL A N 1
ATOM 742 C CA . VAL A 1 100 ? 28.617 -0.898 187.025 1.00 25.96 92 VAL A CA 1
ATOM 743 C C . VAL A 1 100 ? 29.710 -1.836 186.501 1.00 26.60 92 VAL A C 1
ATOM 744 O O . VAL A 1 100 ? 30.829 -1.392 186.235 1.00 27.60 92 VAL A O 1
ATOM 748 N N . GLY A 1 101 ? 29.376 -3.109 186.325 1.00 26.09 93 GLY A N 1
ATOM 749 C CA . GLY A 1 101 ? 30.309 -4.083 185.762 1.00 26.22 93 GLY A CA 1
ATOM 750 C C . GLY A 1 101 ? 30.773 -3.735 184.356 1.00 25.46 93 GLY A C 1
ATOM 751 O O . GLY A 1 101 ? 31.906 -4.040 183.976 1.00 24.92 93 GLY A O 1
ATOM 752 N N . GLU A 1 102 ? 29.919 -3.076 183.588 1.00 24.45 94 GLU A N 1
ATOM 753 C CA . GLU A 1 102 ? 30.244 -2.679 182.225 1.00 25.76 94 GLU A CA 1
ATOM 754 C C . GLU A 1 102 ? 30.988 -1.355 182.156 1.00 24.32 94 GLU A C 1
ATOM 755 O O . GLU A 1 102 ? 31.387 -0.932 181.078 1.00 24.64 94 GLU A O 1
ATOM 761 N N . GLY A 1 103 ? 31.167 -0.715 183.306 1.00 23.27 95 GLY A N 1
ATOM 762 C CA . GLY A 1 103 ? 31.792 0.600 183.375 1.00 22.72 95 GLY A CA 1
ATOM 763 C C . GLY A 1 103 ? 30.931 1.699 182.795 1.00 21.61 95 GLY A C 1
ATOM 764 O O . GLY A 1 103 ? 31.439 2.757 182.458 1.00 19.77 95 GLY A O 1
ATOM 765 N N . LYS A 1 104 ? 29.617 1.476 182.689 1.00 20.60 96 LYS A N 1
ATOM 766 C CA . LYS A 1 104 ? 28.731 2.445 182.047 1.00 21.53 96 LYS A CA 1
ATOM 767 C C . LYS A 1 104 ? 27.950 3.302 183.054 1.00 21.31 96 LYS A C 1
ATOM 768 O O . LYS A 1 104 ? 27.896 2.993 184.241 1.00 19.01 96 LYS A O 1
ATOM 774 N N . ILE A 1 105 ? 27.378 4.390 182.560 1.00 19.95 97 ILE A N 1
ATOM 775 C CA . ILE A 1 105 ? 26.489 5.215 183.367 1.00 20.24 97 ILE A CA 1
ATOM 776 C C . ILE A 1 105 ? 25.129 4.519 183.377 1.00 19.92 97 ILE A C 1
ATOM 777 O O . ILE A 1 105 ? 24.566 4.269 182.333 1.00 19.92 97 ILE A O 1
ATOM 782 N N . CYS A 1 106 ? 24.594 4.225 184.553 1.00 19.47 98 CYS A N 1
ATOM 783 C CA . CYS A 1 106 ? 23.272 3.599 184.618 1.00 18.95 98 CYS A CA 1
ATOM 784 C C . CYS A 1 106 ? 22.248 4.694 184.338 1.00 17.79 98 CYS A C 1
ATOM 785 O O . CYS A 1 106 ? 22.357 5.795 184.862 1.00 17.53 98 CYS A O 1
ATOM 788 N N . LEU A 1 107 ? 21.286 4.412 183.470 1.00 19.56 99 LEU A N 1
ATOM 789 C CA . LEU A 1 107 ? 20.213 5.361 183.184 1.00 18.94 99 LEU A CA 1
ATOM 790 C C . LEU A 1 107 ? 18.903 4.785 183.711 1.00 18.64 99 LEU A C 1
ATOM 791 O O . LEU A 1 107 ? 18.446 3.738 183.257 1.00 19.97 99 LEU A O 1
ATOM 796 N N . PHE A 1 108 ? 18.342 5.439 184.724 1.00 19.47 100 PHE A N 1
ATOM 797 C CA . PHE A 1 108 ? 17.074 5.013 185.302 1.00 19.14 100 PHE A CA 1
ATOM 798 C C . PHE A 1 108 ? 15.961 5.927 184.829 1.00 20.18 100 PHE A C 1
ATOM 799 O O . PHE A 1 108 ? 16.140 7.136 184.730 1.00 20.16 100 PHE A O 1
ATOM 807 N N . GLU A 1 109 ? 14.775 5.356 184.617 1.00 21.71 101 GLU A N 1
ATOM 808 C CA . GLU A 1 109 ? 13.569 6.148 184.473 1.00 23.26 101 GLU A CA 1
ATOM 809 C C . GLU A 1 109 ? 12.629 5.674 185.556 1.00 22.09 101 GLU A C 1
ATOM 810 O O . GLU A 1 109 ? 12.324 4.497 185.609 1.00 22.39 101 GLU A O 1
ATOM 824 N N . ASN A 1 111 ? 9.484 7.218 188.727 1.00 23.72 103 ASN A N 1
ATOM 825 C CA . ASN A 1 111 ? 8.602 8.277 189.207 1.00 24.29 103 ASN A CA 1
ATOM 826 C C . ASN A 1 111 ? 9.186 8.966 190.430 1.00 23.84 103 ASN A C 1
ATOM 827 O O . ASN A 1 111 ? 10.252 8.615 190.939 1.00 23.88 103 ASN A O 1
ATOM 832 N N . ILE A 1 112 ? 8.471 9.958 190.915 1.00 24.79 104 ILE A N 1
ATOM 833 C CA . ILE A 1 112 ? 9.001 10.842 191.919 1.00 25.75 104 ILE A CA 1
ATOM 834 C C . ILE A 1 112 ? 9.260 10.106 193.239 1.00 25.15 104 ILE A C 1
ATOM 835 O O . ILE A 1 112 ? 10.266 10.368 193.902 1.00 25.67 104 ILE A O 1
ATOM 840 N N . ASN A 1 113 ? 8.415 9.133 193.591 1.00 24.08 105 ASN A N 1
ATOM 841 C CA . ASN A 1 113 ? 8.641 8.337 194.812 1.00 25.04 105 ASN A CA 1
ATOM 842 C C . ASN A 1 113 ? 9.899 7.462 194.704 1.00 24.04 105 ASN A C 1
ATOM 843 O O . ASN A 1 113 ? 10.642 7.300 195.671 1.00 22.14 105 ASN A O 1
ATOM 848 N N . GLY A 1 114 ? 10.148 6.926 193.514 1.00 23.90 106 GLY A N 1
ATOM 849 C CA . GLY A 1 114 ? 11.391 6.196 193.242 1.00 24.17 106 GLY A CA 1
ATOM 850 C C . GLY A 1 114 ? 12.595 7.104 193.383 1.00 25.01 106 GLY A C 1
ATOM 851 O O . GLY A 1 114 ? 13.604 6.721 193.988 1.00 24.84 106 GLY A O 1
ATOM 852 N N . VAL A 1 115 ? 12.493 8.319 192.862 1.00 24.79 107 VAL A N 1
ATOM 853 C CA . VAL A 1 115 ? 13.557 9.316 193.057 1.00 24.29 107 VAL A CA 1
ATOM 854 C C . VAL A 1 115 ? 13.842 9.567 194.541 1.00 24.52 107 VAL A C 1
ATOM 855 O O . VAL A 1 115 ? 14.983 9.575 194.969 1.00 24.12 107 VAL A O 1
ATOM 859 N N . LYS A 1 116 ? 12.788 9.793 195.323 1.00 24.76 108 LYS A N 1
ATOM 860 C CA . LYS A 1 116 ? 12.940 10.009 196.754 1.00 24.89 108 LYS A CA 1
ATOM 861 C C . LYS A 1 116 ? 13.672 8.842 197.407 1.00 23.98 108 LYS A C 1
ATOM 862 O O . LYS A 1 116 ? 14.527 9.054 198.265 1.00 24.62 108 LYS A O 1
ATOM 868 N N . GLN A 1 117 ? 13.336 7.617 197.005 1.00 22.64 109 GLN A N 1
ATOM 869 C CA . GLN A 1 117 ? 13.967 6.430 197.558 1.00 24.10 109 GLN A CA 1
ATOM 870 C C . GLN A 1 117 ? 15.433 6.295 197.164 1.00 23.17 109 GLN A C 1
ATOM 871 O O . GLN A 1 117 ? 16.273 5.948 197.994 1.00 22.11 109 GLN A O 1
ATOM 877 N N . LEU A 1 118 ? 15.745 6.552 195.899 1.00 23.75 110 LEU A N 1
ATOM 878 C CA . LEU A 1 118 ? 17.132 6.439 195.438 1.00 24.87 110 LEU A CA 1
ATOM 879 C C . LEU A 1 118 ? 18.022 7.446 196.158 1.00 25.20 110 LEU A C 1
ATOM 880 O O . LEU A 1 118 ? 19.154 7.135 196.532 1.00 25.64 110 LEU A O 1
ATOM 885 N N . LYS A 1 119 ? 17.498 8.649 196.380 1.00 26.48 111 LYS A N 1
ATOM 886 C CA . LYS A 1 119 ? 18.242 9.684 197.091 1.00 27.97 111 LYS A CA 1
ATOM 887 C C . LYS A 1 119 ? 18.592 9.296 198.522 1.00 28.54 111 LYS A C 1
ATOM 888 O O . LYS A 1 119 ? 19.583 9.764 199.052 1.00 28.90 111 LYS A O 1
ATOM 894 N N . GLU A 1 120 ? 17.797 8.428 199.134 1.00 29.42 112 GLU A N 1
ATOM 895 C CA . GLU A 1 120 ? 18.066 7.953 200.497 1.00 31.45 112 GLU A CA 1
ATOM 896 C C . GLU A 1 120 ? 18.803 6.613 200.543 1.00 31.24 112 GLU A C 1
ATOM 897 O O . GLU A 1 120 ? 19.180 6.164 201.618 1.00 30.96 112 GLU A O 1
ATOM 903 N N . SER A 1 121 ? 19.022 5.992 199.385 1.00 31.65 113 SER A N 1
ATOM 904 C CA . SER A 1 121 ? 19.661 4.680 199.302 1.00 32.63 113 SER A CA 1
ATOM 905 C C . SER A 1 121 ? 21.144 4.749 199.639 1.00 34.54 113 SER A C 1
ATOM 906 O O . SER A 1 121 ? 21.828 5.715 199.301 1.00 34.96 113 SER A O 1
ATOM 909 N N . LYS A 1 122 ? 21.625 3.705 200.307 1.00 36.48 114 LYS A N 1
ATOM 910 C CA . LYS A 1 122 ? 23.038 3.584 200.648 1.00 37.52 114 LYS A CA 1
ATOM 911 C C . LYS A 1 122 ? 23.791 2.829 199.544 1.00 37.87 114 LYS A C 1
ATOM 912 O O . LYS A 1 122 ? 25.015 2.740 199.578 1.00 37.89 114 LYS A O 1
ATOM 918 N N . HIS A 1 123 ? 23.055 2.308 198.559 1.00 38.28 115 HIS A N 1
ATOM 919 C CA . HIS A 1 123 ? 23.654 1.619 197.403 1.00 38.60 115 HIS A CA 1
ATOM 920 C C . HIS A 1 123 ? 24.167 2.563 196.314 1.00 38.69 115 HIS A C 1
ATOM 921 O O . HIS A 1 123 ? 24.976 2.151 195.483 1.00 39.62 115 HIS A O 1
ATOM 928 N N . ILE A 1 124 ? 23.701 3.808 196.313 1.00 38.50 116 ILE A N 1
ATOM 929 C CA . ILE A 1 124 ? 24.098 4.786 195.292 1.00 38.62 116 ILE A CA 1
ATOM 930 C C . ILE A 1 124 ? 24.436 6.126 195.947 1.00 38.25 116 ILE A C 1
ATOM 931 O O . ILE A 1 124 ? 23.593 6.731 196.600 1.00 37.65 116 ILE A O 1
ATOM 936 N N . GLN A 1 125 ? 25.674 6.585 195.766 1.00 38.47 117 GLN A N 1
ATOM 937 C CA . GLN A 1 125 ? 26.184 7.738 196.524 1.00 38.67 117 GLN A CA 1
ATOM 938 C C . GLN A 1 125 ? 25.715 9.094 195.996 1.00 37.51 117 GLN A C 1
ATOM 939 O O . GLN A 1 125 ? 25.557 10.051 196.757 1.00 37.16 117 GLN A O 1
ATOM 945 N N . ASP A 1 126 ? 25.475 9.181 194.699 1.00 35.30 118 ASP A N 1
ATOM 946 C CA . ASP A 1 126 ? 25.116 10.446 194.104 1.00 34.05 118 ASP A CA 1
ATOM 947 C C . ASP A 1 126 ? 24.338 10.118 192.829 1.00 32.67 118 ASP A C 1
ATOM 948 O O . ASP A 1 126 ? 24.295 8.973 192.406 1.00 32.66 118 ASP A O 1
ATOM 953 N N . GLY A 1 127 ? 23.676 11.100 192.254 1.00 31.35 119 GLY A N 1
ATOM 954 C CA . GLY A 1 127 ? 23.025 10.897 190.953 1.00 29.79 119 GLY A CA 1
ATOM 955 C C . GLY A 1 127 ? 22.736 12.233 190.321 1.00 28.18 119 GLY A C 1
ATOM 956 O O . GLY A 1 127 ? 22.762 13.258 190.996 1.00 27.60 119 GLY A O 1
ATOM 957 N N . ILE A 1 128 ? 22.493 12.221 189.018 1.00 25.68 120 ILE A N 1
ATOM 958 C CA . ILE A 1 128 ? 22.054 13.412 188.299 1.00 26.26 120 ILE A CA 1
ATOM 959 C C . ILE A 1 128 ? 20.590 13.215 187.972 1.00 25.99 120 ILE A C 1
ATOM 960 O O . ILE A 1 128 ? 20.231 12.297 187.220 1.00 25.93 120 ILE A O 1
ATOM 965 N N . TYR A 1 129 ? 19.754 14.062 188.576 1.00 25.06 121 TYR A N 1
ATOM 966 C CA . TYR A 1 129 ? 18.312 13.894 188.552 1.00 24.33 121 TYR A CA 1
ATOM 967 C C . TY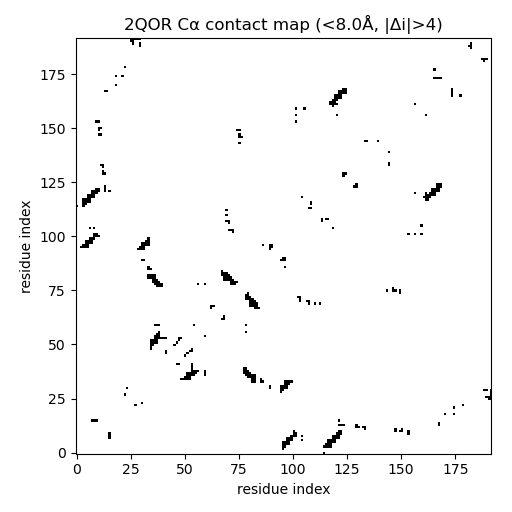R A 1 129 ? 17.671 14.986 187.703 1.00 25.07 121 TYR A C 1
ATOM 968 O O . TYR A 1 129 ? 17.844 16.181 187.989 1.00 26.53 121 TYR A O 1
ATOM 977 N N . ILE A 1 130 ? 16.945 14.556 186.668 1.00 24.96 122 ILE A N 1
ATOM 978 C CA . ILE A 1 130 ? 16.298 15.463 185.714 1.00 24.40 122 ILE A CA 1
ATOM 979 C C . ILE A 1 130 ? 14.791 15.269 185.723 1.00 25.31 122 ILE A C 1
ATOM 980 O O . ILE A 1 130 ? 14.314 14.141 185.631 1.00 26.27 122 ILE A O 1
ATOM 985 N N . PHE A 1 131 ? 14.043 16.357 185.879 1.00 24.78 123 PHE A N 1
ATOM 986 C CA . PHE A 1 131 ? 12.589 16.308 185.760 1.00 24.42 123 PHE A CA 1
ATOM 987 C C . PHE A 1 131 ? 12.156 16.941 184.453 1.00 24.72 123 PHE A C 1
ATOM 988 O O . PHE A 1 131 ? 12.521 18.091 184.172 1.00 24.42 123 PHE A O 1
ATOM 996 N N . VAL A 1 132 ? 11.377 16.179 183.670 1.00 24.01 124 VAL A N 1
ATOM 997 C CA . VAL A 1 132 ? 10.860 16.591 182.360 1.00 22.88 124 VAL A CA 1
ATOM 998 C C . VAL A 1 132 ? 9.445 17.111 182.541 1.00 21.38 124 VAL A C 1
ATOM 999 O O . VAL A 1 132 ? 8.575 16.392 183.057 1.00 21.49 124 VAL A O 1
ATOM 1003 N N . LYS A 1 133 ? 9.248 18.383 182.189 1.00 20.12 125 LYS A N 1
ATOM 1004 C CA . LYS A 1 133 ? 7.950 19.064 182.286 1.00 21.06 125 LYS A CA 1
ATOM 1005 C C . LYS A 1 133 ? 7.300 19.228 180.910 1.00 20.48 125 LYS A C 1
ATOM 1006 O O . LYS A 1 133 ? 8.001 19.374 179.900 1.00 19.86 125 LYS A O 1
ATOM 1012 N N . PRO A 1 134 ? 5.967 19.261 180.866 1.00 20.46 126 PRO A N 1
ATOM 1013 C CA . PRO A 1 134 ? 5.307 19.542 179.592 1.00 20.35 126 PRO A CA 1
ATOM 1014 C C . PRO A 1 134 ? 5.292 21.051 179.322 1.00 20.50 126 PRO A C 1
ATOM 1015 O O . PRO A 1 134 ? 5.460 21.828 180.250 1.00 21.74 126 PRO A O 1
ATOM 1019 N N . PRO A 1 135 ? 5.071 21.468 178.066 1.00 21.69 127 PRO A N 1
ATOM 1020 C CA . PRO A 1 135 ? 4.936 22.921 177.813 1.00 22.14 127 PRO A CA 1
ATOM 1021 C C . PRO A 1 135 ? 3.760 23.554 178.565 1.00 22.99 127 PRO A C 1
ATOM 1022 O O . PRO A 1 135 ? 3.816 24.734 178.932 1.00 23.75 127 PRO A O 1
ATOM 1026 N N . SER A 1 136 ? 2.691 22.773 178.773 1.00 23.35 128 SER A N 1
ATOM 1027 C CA . SER A 1 136 ? 1.559 23.165 179.600 1.00 22.95 128 SER A CA 1
ATOM 1028 C C . SER A 1 136 ? 0.848 21.886 180.043 1.00 22.04 128 SER A C 1
ATOM 1029 O O . SER A 1 136 ? 0.959 20.850 179.397 1.00 20.14 128 SER A O 1
ATOM 1032 N N . ILE A 1 137 ? 0.144 21.952 181.163 1.00 24.05 129 ILE A N 1
ATOM 1033 C CA . ILE A 1 137 ? -0.672 20.827 181.615 1.00 24.10 129 ILE A CA 1
ATOM 1034 C C . ILE A 1 137 ? -1.724 20.458 180.568 1.00 23.22 129 ILE A C 1
ATOM 1035 O O . ILE A 1 137 ? -1.972 19.281 180.313 1.00 22.44 129 ILE A O 1
ATOM 1040 N N . ASP A 1 138 ? -2.337 21.472 179.977 1.00 22.94 130 ASP A N 1
ATOM 1041 C CA . ASP A 1 138 ? -3.373 21.286 178.957 1.00 23.18 130 ASP A CA 1
ATOM 1042 C C . ASP A 1 138 ? -2.843 20.447 177.798 1.00 21.40 130 ASP A C 1
ATOM 1043 O O . ASP A 1 138 ? -3.507 19.516 177.346 1.00 20.87 130 ASP A O 1
ATOM 1048 N N . ILE A 1 139 ? -1.623 20.746 177.353 1.00 20.45 131 ILE A N 1
ATOM 1049 C CA . ILE A 1 139 ? -1.011 19.985 176.262 1.00 20.60 131 ILE A CA 1
ATOM 1050 C C . ILE A 1 139 ? -0.781 18.539 176.688 1.00 20.13 131 ILE A C 1
ATOM 1051 O O . ILE A 1 139 ? -1.110 17.611 175.944 1.00 18.92 131 ILE A O 1
ATOM 1056 N N . LEU A 1 140 ? -0.276 18.344 177.904 1.00 20.66 132 LEU A N 1
ATOM 1057 C CA . LEU A 1 140 ? -0.053 16.993 178.405 1.00 22.17 132 LEU A CA 1
ATOM 1058 C C . LEU A 1 140 ? -1.356 16.173 178.507 1.00 22.27 132 LEU A C 1
ATOM 1059 O O . LEU A 1 140 ? -1.394 15.002 178.094 1.00 21.60 132 LEU A O 1
ATOM 1064 N N . LEU A 1 141 ? -2.422 16.787 179.017 1.00 21.78 133 LEU A N 1
ATOM 1065 C CA . LEU A 1 141 ? -3.719 16.115 179.113 1.00 21.94 133 LEU A CA 1
ATOM 1066 C C . LEU A 1 141 ? -4.200 15.719 177.728 1.00 21.65 133 LEU A C 1
ATOM 1067 O O . LEU A 1 141 ? -4.746 14.635 177.543 1.00 22.85 133 LEU A O 1
ATOM 1072 N N . GLY A 1 142 ? -4.004 16.604 176.758 1.00 20.54 134 GLY A N 1
ATOM 1073 C CA . GLY A 1 142 ? -4.303 16.301 175.356 1.00 19.98 134 GLY A CA 1
ATOM 1074 C C . GLY A 1 142 ? -3.507 15.137 174.786 1.00 19.35 134 GLY A C 1
ATOM 1075 O O . GLY A 1 142 ? -4.044 14.284 174.060 1.00 19.38 134 GLY A O 1
ATOM 1076 N N . ARG A 1 143 ? -2.227 15.093 175.117 1.00 19.93 135 ARG A N 1
ATOM 1077 C CA . ARG A 1 143 ? -1.391 13.972 174.704 1.00 20.93 135 ARG A CA 1
ATOM 1078 C C . ARG A 1 143 ? -1.871 12.656 175.314 1.00 20.26 135 ARG A C 1
ATOM 1079 O O . ARG A 1 143 ? -1.951 11.668 174.625 1.00 20.97 135 ARG A O 1
ATOM 1087 N N . LEU A 1 144 ? -2.206 12.654 176.593 1.00 21.17 136 LEU A N 1
ATOM 1088 C CA . LEU A 1 144 ? -2.760 11.441 177.226 1.00 22.54 136 LEU A CA 1
ATOM 1089 C C . LEU A 1 144 ? -4.042 10.993 176.567 1.00 23.80 136 LEU A C 1
ATOM 1090 O O . LEU A 1 144 ? -4.241 9.798 176.335 1.00 21.56 136 LEU A O 1
ATOM 1095 N N . LYS A 1 145 ? -4.922 1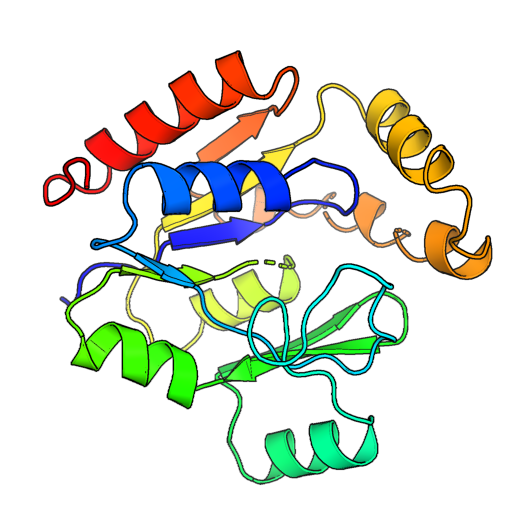1.953 176.253 1.00 24.60 137 LYS A N 1
ATOM 1096 C CA . LYS A 1 145 ? -6.159 11.659 175.545 1.00 25.06 137 LYS A CA 1
ATOM 1097 C C . LYS A 1 145 ? -5.965 11.073 174.160 1.00 25.05 137 LYS A C 1
ATOM 1098 O O . LYS A 1 145 ? -6.813 10.331 173.690 1.00 26.68 137 LYS A O 1
ATOM 1104 N N . ASN A 1 146 ? -4.873 11.423 173.498 1.00 25.26 138 ASN A N 1
ATOM 1105 C CA . ASN A 1 146 ? -4.547 10.874 172.181 1.00 26.43 138 ASN A CA 1
ATOM 1106 C C . ASN A 1 146 ? -4.099 9.415 172.213 1.00 27.45 138 ASN A C 1
ATOM 1107 O O . ASN A 1 146 ? -3.908 8.809 171.158 1.00 26.80 138 ASN A O 1
ATOM 1112 N N . ARG A 1 147 ? -3.918 8.864 173.413 1.00 27.72 139 ARG A N 1
ATOM 1113 C CA . ARG A 1 147 ? -3.722 7.424 173.558 1.00 29.71 139 ARG A CA 1
ATOM 1114 C C . ARG A 1 147 ? -5.091 6.737 173.387 1.00 30.63 139 ARG A C 1
ATOM 1115 O O . ARG A 1 147 ? -5.845 6.570 174.339 1.00 31.72 139 ARG A O 1
ATOM 1123 N N . ASN A 1 148 ? -5.399 6.361 172.151 1.00 31.86 140 ASN A N 1
ATOM 1124 C CA . ASN A 1 148 ? -6.736 5.867 171.778 1.00 32.29 140 ASN A CA 1
ATOM 1125 C C . ASN A 1 148 ? -7.208 4.662 172.569 1.00 32.43 140 ASN A C 1
ATOM 1126 O O . ASN A 1 148 ? -8.415 4.494 172.793 1.00 31.87 140 ASN A O 1
ATOM 1131 N N . THR A 1 149 ? -6.252 3.830 172.970 1.00 32.66 141 THR A N 1
ATOM 1132 C CA . THR A 1 149 ? -6.524 2.480 173.445 1.00 34.01 141 THR A CA 1
ATOM 1133 C C . THR A 1 149 ? -6.568 2.325 174.979 1.00 34.34 141 THR A C 1
ATOM 1134 O O . THR A 1 149 ? -7.107 1.321 175.478 1.00 35.57 141 THR A O 1
ATOM 1138 N N . GLU A 1 150 ? -5.983 3.276 175.714 1.00 33.14 142 GLU A N 1
ATOM 1139 C CA . GLU A 1 150 ? -5.948 3.223 177.184 1.00 32.49 142 GLU A CA 1
ATOM 1140 C C . GLU A 1 150 ? -7.368 3.452 177.727 1.00 29.98 142 GLU A C 1
ATOM 1141 O O . GLU A 1 150 ? -8.119 4.219 177.155 1.00 29.67 142 GLU A O 1
ATOM 1147 N N . LYS A 1 151 ? -7.728 2.780 178.818 1.00 28.49 143 LYS A N 1
ATOM 1148 C CA . LYS A 1 151 ? -9.069 2.913 179.406 1.00 27.08 143 LYS A CA 1
ATOM 1149 C C . LYS A 1 151 ? -9.200 4.215 180.206 1.00 24.89 143 LYS A C 1
ATOM 1150 O O . LYS A 1 151 ? -8.220 4.709 180.743 1.00 24.30 143 LYS A O 1
ATOM 1156 N N . PRO A 1 152 ? -10.419 4.783 180.304 1.00 23.00 144 PRO A N 1
ATOM 1157 C CA . PRO A 1 152 ? -10.566 6.017 181.083 1.00 22.30 144 PRO A CA 1
ATOM 1158 C C . PRO A 1 152 ? -10.008 5.966 182.516 1.00 20.70 144 PRO A C 1
ATOM 1159 O O . PRO A 1 152 ? -9.449 6.964 182.987 1.00 20.17 144 PRO A O 1
ATOM 1163 N N . GLU A 1 153 ? -10.157 4.836 183.196 1.00 20.94 145 GLU A N 1
ATOM 1164 C CA . GLU A 1 153 ? -9.647 4.724 184.560 1.00 22.23 145 GLU A CA 1
ATOM 1165 C C . GLU A 1 153 ? -8.123 4.825 184.585 1.00 22.43 145 GLU A C 1
ATOM 1166 O O . GLU A 1 153 ? -7.546 5.395 185.511 1.00 21.13 145 GLU A O 1
ATOM 1172 N N . GLU A 1 154 ? -7.485 4.261 183.561 1.00 22.40 146 GLU A N 1
ATOM 1173 C CA . GLU A 1 154 ? -6.015 4.287 183.453 1.00 23.83 146 GLU A CA 1
ATOM 1174 C C . GLU A 1 154 ? -5.551 5.713 183.249 1.00 22.37 146 GLU A C 1
ATOM 1175 O O . GLU A 1 154 ? -4.658 6.194 183.936 1.00 22.20 146 GLU A O 1
ATOM 1181 N N . ILE A 1 155 ? -6.217 6.421 182.337 1.00 20.57 147 ILE A N 1
ATOM 1182 C CA . ILE A 1 155 ? -5.946 7.828 182.092 1.00 20.19 147 ILE A CA 1
ATOM 1183 C C . ILE A 1 155 ? -6.206 8.648 183.350 1.00 19.78 147 ILE A C 1
ATOM 1184 O O . ILE A 1 155 ? -5.388 9.484 183.725 1.00 18.52 147 ILE A O 1
ATOM 1189 N N . ASN A 1 156 ? -7.306 8.347 184.036 1.00 19.70 148 ASN A N 1
ATOM 1190 C CA . ASN A 1 156 ? -7.647 8.999 185.285 1.00 19.95 148 ASN A CA 1
ATOM 1191 C C . ASN A 1 156 ? -6.526 8.896 186.293 1.00 19.08 148 ASN A C 1
ATOM 1192 O O . ASN A 1 156 ? -6.081 9.904 186.856 1.00 20.73 148 ASN A O 1
ATOM 1197 N N . LYS A 1 157 ? -6.040 7.684 186.501 1.00 18.11 149 LYS A N 1
ATOM 1198 C CA . LYS A 1 157 ? -4.972 7.483 187.477 1.00 18.61 149 LYS A CA 1
ATOM 1199 C C . LYS A 1 157 ? -3.696 8.235 187.089 1.00 19.02 149 LYS A C 1
ATOM 1200 O O . LYS A 1 157 ? -3.054 8.861 187.920 1.00 19.08 149 LYS A O 1
ATOM 1206 N N . ARG A 1 158 ? -3.340 8.188 185.821 1.00 18.26 150 ARG A N 1
ATOM 1207 C CA . ARG A 1 158 ? -2.179 8.923 185.343 1.00 19.97 150 ARG A CA 1
ATOM 1208 C C . ARG A 1 158 ? -2.285 10.435 185.516 1.00 20.71 150 ARG A C 1
ATOM 1209 O O . ARG A 1 158 ? -1.271 11.125 185.793 1.00 22.56 150 ARG A O 1
ATOM 1225 N N . GLN A 1 160 ? -4.178 11.769 187.971 1.00 22.80 152 GLN A N 1
ATOM 1226 C 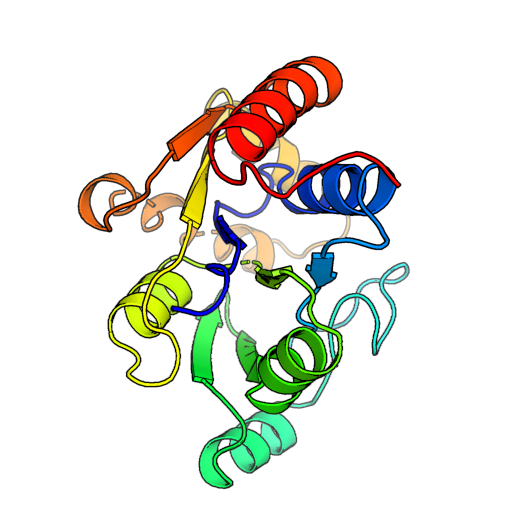CA . GLN A 1 160 ? -4.073 11.967 189.421 1.00 22.61 152 GLN A CA 1
ATOM 1227 C C . GLN A 1 160 ? -2.598 11.972 189.859 1.00 23.54 152 GLN A C 1
ATOM 1228 O O . GLN A 1 160 ? -2.182 12.787 190.689 1.00 23.51 152 GLN A O 1
ATOM 1234 N N . GLU A 1 161 ? -1.805 11.072 189.294 1.00 22.47 153 GLU A N 1
ATOM 1235 C CA . GLU A 1 161 ? -0.363 11.039 189.587 1.00 23.63 153 GLU A CA 1
ATOM 1236 C C . GLU A 1 161 ? 0.282 12.339 189.134 1.00 24.16 153 GLU A C 1
ATOM 1237 O O . GLU A 1 161 ? 1.099 12.890 189.840 1.00 26.00 153 GLU A O 1
ATOM 1243 N N . LEU A 1 162 ? -0.090 12.817 187.947 1.00 25.70 154 LEU A N 1
ATOM 1244 C CA . LEU A 1 162 ? 0.361 14.117 187.437 1.00 25.81 154 LEU A CA 1
ATOM 1245 C C . LEU A 1 162 ? 0.213 15.235 188.463 1.00 26.41 154 LEU A C 1
ATOM 1246 O O . LEU A 1 162 ? 1.149 15.993 188.695 1.00 24.80 154 LEU A O 1
ATOM 1251 N N . THR A 1 163 ? -0.956 15.350 189.090 1.00 28.40 155 THR A N 1
ATOM 1252 C CA . THR A 1 163 ? -1.189 16.420 190.057 1.00 28.13 155 THR A CA 1
ATOM 1253 C C . THR A 1 163 ? -0.198 16.380 191.200 1.00 29.38 155 THR A C 1
ATOM 1254 O O . THR A 1 163 ? 0.402 17.400 191.542 1.00 30.56 155 THR A O 1
ATOM 1258 N N . ARG A 1 164 ? -0.005 15.199 191.777 1.00 29.51 156 ARG A N 1
ATOM 1259 C CA . ARG A 1 164 ? 0.976 15.018 192.843 1.00 28.69 156 ARG A CA 1
ATOM 1260 C C . ARG A 1 164 ? 2.383 15.364 192.355 1.00 27.97 156 ARG A C 1
ATOM 1261 O O . ARG A 1 164 ? 3.137 16.084 193.017 1.00 27.15 156 ARG A O 1
ATOM 1269 N N . GLU A 1 165 ? 2.733 14.829 191.194 1.00 26.50 157 GLU A N 1
ATOM 1270 C CA . GLU A 1 165 ? 4.083 14.990 190.642 1.00 26.78 157 GLU A CA 1
ATOM 1271 C C . GLU A 1 165 ? 4.432 16.446 190.408 1.00 26.54 157 GLU A C 1
ATOM 1272 O O . GLU A 1 165 ? 5.517 16.892 190.791 1.00 25.85 157 GLU A O 1
ATOM 1286 N N . ASP A 1 167 ? 3.084 19.015 191.818 1.00 29.13 159 ASP A N 1
ATOM 1287 C CA . ASP A 1 167 ? 3.083 19.663 193.121 1.00 29.94 159 ASP A CA 1
ATOM 1288 C C . ASP A 1 167 ? 4.403 19.452 193.862 1.00 30.36 159 ASP A C 1
ATOM 1289 O O . ASP A 1 167 ? 4.897 20.368 194.508 1.00 31.70 159 ASP A O 1
ATOM 1294 N N . GLU A 1 168 ? 4.971 18.254 193.765 1.00 29.00 160 GLU A N 1
ATOM 1295 C CA . GLU A 1 168 ? 6.107 17.865 194.608 1.00 29.04 160 GLU A CA 1
ATOM 1296 C C . GLU A 1 168 ? 7.486 18.001 193.980 1.00 27.82 160 GLU A C 1
ATOM 1297 O O . GLU A 1 168 ? 8.492 17.929 194.692 1.00 27.18 160 GLU A O 1
ATOM 1303 N N . ALA A 1 169 ? 7.548 18.175 192.658 1.00 26.67 161 ALA A N 1
ATOM 1304 C CA . ALA A 1 169 ? 8.822 18.140 191.936 1.00 27.48 161 ALA A CA 1
ATOM 1305 C C . ALA A 1 169 ? 9.798 19.201 192.455 1.00 26.91 161 ALA A C 1
ATOM 1306 O O . ALA A 1 169 ? 11.002 18.976 192.519 1.00 26.98 161 ALA A O 1
ATOM 1308 N N . ASP A 1 170 ? 9.251 20.354 192.813 1.00 27.16 162 ASP A N 1
ATOM 1309 C CA . ASP A 1 170 ? 10.013 21.477 193.359 1.00 29.02 162 ASP A CA 1
ATOM 1310 C C . ASP A 1 170 ? 10.650 21.169 194.719 1.00 28.75 162 ASP A C 1
ATOM 1311 O O . ASP A 1 170 ? 11.623 21.806 195.117 1.00 29.75 162 ASP A O 1
ATOM 1316 N N . LYS A 1 171 ? 10.113 20.191 195.431 1.00 28.23 163 LYS A N 1
ATOM 1317 C CA . LYS A 1 171 ? 10.545 19.910 196.793 1.00 28.47 163 LYS A CA 1
ATOM 1318 C C . LYS A 1 171 ? 11.522 18.740 196.881 1.00 27.84 163 LYS A C 1
ATOM 1319 O O . LYS A 1 171 ? 12.069 18.479 197.940 1.00 26.94 163 LYS A O 1
ATOM 1325 N N . VAL A 1 172 ? 11.757 18.054 195.763 1.00 27.28 164 VAL A N 1
ATOM 1326 C CA . VAL A 1 172 ? 12.459 16.768 195.769 1.00 27.43 164 VAL A CA 1
ATOM 1327 C C . VAL A 1 172 ? 13.978 16.878 195.619 1.00 27.67 164 VAL A C 1
ATOM 1328 O O . VAL A 1 172 ? 14.719 16.031 196.126 1.00 28.65 164 VAL A O 1
ATOM 1332 N N . GLY A 1 173 ? 14.448 17.906 194.927 1.00 26.97 165 GLY A N 1
ATOM 1333 C CA . GLY A 1 173 ? 15.889 18.104 194.759 1.00 26.05 165 GLY A CA 1
ATOM 1334 C C . GLY A 1 173 ? 16.444 17.707 193.401 1.00 25.06 165 GLY A C 1
ATOM 1335 O O . GLY A 1 173 ? 17.559 17.165 193.300 1.00 24.70 165 GLY A O 1
ATOM 1336 N N . PHE A 1 174 ? 15.710 18.016 192.339 1.00 22.33 166 PHE A N 1
ATOM 1337 C CA . PHE A 1 174 ? 16.214 17.750 191.005 1.00 21.15 166 PHE A CA 1
ATOM 1338 C C . PHE A 1 174 ? 17.337 18.700 190.646 1.00 21.31 166 PHE A C 1
ATOM 1339 O O . PHE A 1 174 ? 17.362 19.863 191.061 1.00 19.97 166 PHE A O 1
ATOM 1347 N N . ASN A 1 175 ? 18.265 18.180 189.862 1.00 20.43 167 ASN A N 1
ATOM 1348 C CA . ASN A 1 175 ? 19.398 18.956 189.398 1.00 20.52 167 ASN A CA 1
ATOM 1349 C C . ASN A 1 175 ? 19.020 19.836 188.224 1.00 21.65 167 ASN A C 1
ATOM 1350 O O . ASN A 1 175 ? 19.620 20.902 188.003 1.00 21.85 167 ASN A O 1
ATOM 1355 N N . TYR A 1 176 ? 18.020 19.406 187.460 1.00 21.19 168 TYR A N 1
ATOM 1356 C CA . TYR A 1 176 ? 17.648 20.107 186.245 1.00 22.25 168 TYR A CA 1
ATOM 1357 C C . TYR A 1 176 ? 16.187 19.855 185.888 1.00 21.29 168 TYR A C 1
ATOM 1358 O O . TYR A 1 176 ? 15.664 18.724 186.015 1.00 20.57 168 TYR A O 1
ATOM 1367 N N . PHE A 1 177 ? 15.542 20.930 185.463 1.00 21.50 169 PHE A N 1
ATOM 1368 C CA . PHE A 1 177 ? 14.194 20.893 184.953 1.00 20.45 169 PHE A CA 1
ATOM 1369 C C . PHE A 1 177 ? 14.251 21.269 183.471 1.00 20.80 169 PHE A C 1
ATOM 1370 O O . PHE A 1 177 ? 14.840 22.298 183.088 1.00 21.65 169 PHE A O 1
ATOM 1378 N N . ILE A 1 178 ? 13.640 20.441 182.642 1.00 19.45 170 ILE A N 1
ATOM 1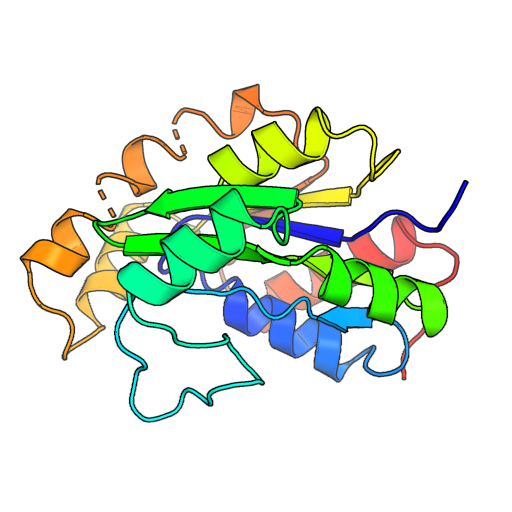379 C CA . ILE A 1 178 ? 13.643 20.662 181.202 1.00 20.20 170 ILE A CA 1
ATOM 1380 C C . ILE A 1 178 ? 12.207 20.578 180.698 1.00 19.67 170 ILE A C 1
ATOM 1381 O O . ILE A 1 178 ? 11.421 19.759 181.186 1.00 19.88 170 ILE A O 1
ATOM 1386 N N . VAL A 1 179 ? 11.862 21.452 179.752 1.00 19.48 171 VAL A N 1
ATOM 1387 C CA . VAL A 1 179 ? 10.522 21.523 179.194 1.00 19.40 171 VAL A CA 1
ATOM 1388 C C . VAL A 1 179 ? 10.561 20.867 177.817 1.00 20.63 171 VAL A C 1
ATOM 1389 O O . VAL A 1 179 ? 11.310 21.308 176.933 1.00 20.22 171 VAL A O 1
ATOM 1393 N N . ASN A 1 180 ? 9.791 19.798 177.643 1.00 19.36 172 ASN A N 1
ATOM 1394 C CA . ASN A 1 180 ? 9.774 19.068 176.381 1.00 19.92 172 ASN A CA 1
ATOM 1395 C C . ASN A 1 180 ? 8.683 19.600 175.455 1.00 20.06 172 ASN A C 1
ATOM 1396 O O . ASN A 1 180 ? 7.622 19.002 175.333 1.00 21.11 172 ASN A O 1
ATOM 1401 N N . ASP A 1 181 ? 8.958 20.737 174.818 1.00 19.73 173 ASP A N 1
ATOM 1402 C CA . ASP A 1 181 ? 8.017 21.349 173.866 1.00 20.99 173 ASP A CA 1
ATOM 1403 C C . ASP A 1 181 ? 8.145 20.738 172.479 1.00 20.86 173 ASP A C 1
ATOM 1404 O O . ASP A 1 181 ? 7.173 20.571 171.797 1.00 21.65 173 ASP A O 1
ATOM 1409 N N . ASP A 1 182 ? 9.365 20.389 172.085 1.00 21.07 174 ASP A N 1
ATOM 1410 C CA . ASP A 1 182 ? 9.651 19.882 170.743 1.00 20.54 174 ASP A CA 1
ATOM 1411 C C . ASP A 1 182 ? 10.844 18.976 170.932 1.00 20.49 174 ASP A C 1
ATOM 1412 O O . ASP A 1 182 ? 11.826 19.410 171.522 1.00 20.07 174 ASP A O 1
ATOM 1417 N N . LEU A 1 183 ? 10.784 17.747 170.431 1.00 19.98 175 LEU A N 1
ATOM 1418 C CA . LEU A 1 183 ? 11.825 16.782 170.737 1.00 19.71 175 LEU A CA 1
ATOM 1419 C C . LEU A 1 183 ? 13.198 17.241 170.268 1.00 18.34 175 LEU A C 1
ATOM 1420 O O . LEU A 1 183 ? 14.169 17.070 170.990 1.00 18.54 175 LEU A O 1
ATOM 1425 N N . ALA A 1 184 ? 13.304 17.737 169.034 1.00 16.43 176 ALA A N 1
ATOM 1426 C CA . ALA A 1 184 ? 14.644 18.179 168.531 1.00 17.50 176 ALA A CA 1
ATOM 1427 C C . ALA A 1 184 ? 15.244 19.285 169.390 1.00 17.88 176 ALA A C 1
ATOM 1428 O O . ALA A 1 184 ? 16.417 19.226 169.767 1.00 17.13 176 ALA A O 1
ATOM 1430 N N . ARG A 1 185 ? 14.460 20.315 169.692 1.00 17.85 177 ARG A N 1
ATOM 1431 C CA . ARG A 1 185 ? 14.949 21.406 170.515 1.00 17.64 177 ARG A CA 1
ATOM 1432 C C . ARG A 1 185 ? 15.309 20.920 171.909 1.00 17.67 177 ARG A C 1
ATOM 1433 O O . ARG A 1 185 ? 16.359 21.267 172.460 1.00 17.98 177 ARG A O 1
ATOM 1441 N N . THR A 1 186 ? 14.405 20.153 172.499 1.00 17.45 178 THR A N 1
ATOM 1442 C CA . THR A 1 186 ? 14.597 19.690 173.873 1.00 17.51 178 THR A CA 1
ATOM 1443 C C . THR A 1 186 ? 15.799 18.766 174.000 1.00 17.55 178 THR A C 1
ATOM 1444 O O . THR A 1 186 ? 16.591 18.887 174.960 1.00 18.53 178 THR A O 1
ATOM 1448 N N . TYR A 1 187 ? 15.979 17.881 173.018 1.00 17.60 179 TYR A N 1
ATOM 1449 C CA . TYR A 1 187 ? 17.145 17.024 173.047 1.00 17.56 179 TYR A CA 1
ATOM 1450 C C . TYR A 1 187 ? 18.444 17.802 172.853 1.00 18.42 179 TYR A C 1
ATOM 1451 O O . TYR A 1 187 ? 19.467 17.474 173.473 1.00 18.74 179 TYR A O 1
ATOM 1460 N N . ALA A 1 188 ? 18.427 18.799 171.975 1.00 16.82 180 ALA A N 1
ATOM 1461 C CA . ALA A 1 188 ? 19.616 19.653 171.826 1.00 17.96 180 ALA A CA 1
ATOM 1462 C C . ALA A 1 188 ? 19.986 20.289 173.172 1.00 18.65 180 ALA A C 1
ATOM 1463 O O . ALA A 1 188 ? 21.158 20.357 173.517 1.00 19.99 180 ALA A O 1
ATOM 1465 N N . GLU A 1 189 ? 18.995 20.730 173.943 1.00 18.72 181 GLU A N 1
ATOM 1466 C CA . GLU A 1 189 ? 19.254 21.250 175.280 1.00 19.54 181 GLU A CA 1
ATOM 1467 C C . GLU A 1 189 ? 19.776 20.190 176.258 1.00 18.82 181 GLU A C 1
ATOM 1468 O O . GLU A 1 189 ? 20.782 20.393 176.964 1.00 19.10 181 GLU A O 1
ATOM 1474 N N . LEU A 1 190 ? 19.080 19.061 176.299 1.00 18.23 182 LEU A N 1
ATOM 1475 C CA . LEU A 1 190 ? 19.414 17.961 177.179 1.00 19.14 182 LEU A CA 1
ATOM 1476 C C . LEU A 1 190 ? 20.840 17.437 176.951 1.00 19.22 182 LEU A C 1
ATOM 1477 O O . LEU A 1 190 ? 21.581 17.241 177.897 1.00 19.04 182 LEU A O 1
ATOM 1482 N N . ARG A 1 191 ? 21.230 17.208 175.704 1.00 19.69 183 ARG A N 1
ATOM 1483 C CA . ARG A 1 191 ? 22.566 16.669 175.437 1.00 20.03 183 ARG A CA 1
ATOM 1484 C C . ARG A 1 191 ? 23.658 17.625 175.912 1.00 20.87 183 ARG A C 1
ATOM 1485 O O . ARG A 1 191 ? 24.674 17.180 176.433 1.00 20.68 183 ARG A O 1
ATOM 1493 N N . GLU A 1 192 ? 23.438 18.933 175.781 1.00 21.40 184 GLU A N 1
ATOM 1494 C CA . GLU A 1 192 ? 24.412 19.904 176.283 1.00 23.38 184 GLU A CA 1
ATOM 1495 C C . GLU A 1 192 ? 24.500 19.901 177.814 1.00 22.57 184 GLU A C 1
ATOM 1496 O O . GLU A 1 192 ? 25.586 19.996 178.385 1.00 20.74 184 GLU A O 1
ATOM 1502 N N . TYR A 1 193 ? 23.363 19.745 178.468 1.00 22.16 185 TYR A N 1
ATOM 1503 C CA . TYR A 1 193 ? 23.356 19.558 179.926 1.00 22.27 185 TYR A CA 1
ATOM 1504 C C . TYR A 1 193 ? 24.138 18.315 180.344 1.00 21.58 185 TYR A C 1
ATOM 1505 O O . TYR A 1 193 ? 24.885 18.347 181.334 1.00 21.33 185 TYR A O 1
ATOM 1514 N N . LEU A 1 194 ? 23.924 17.212 179.615 1.00 20.05 186 LEU A N 1
ATOM 1515 C CA . LEU A 1 194 ? 24.586 15.956 179.925 1.00 20.26 186 LEU A CA 1
AT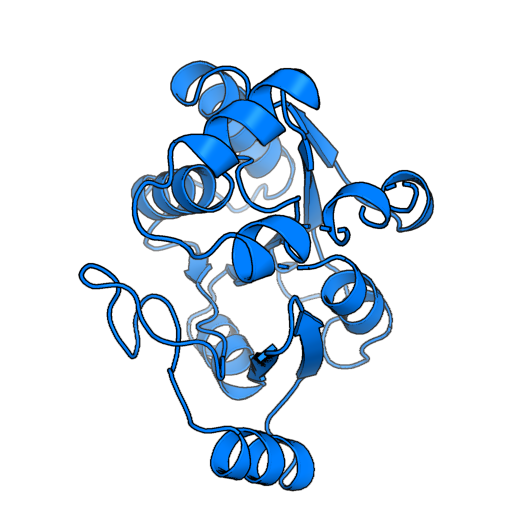OM 1516 C C . LEU A 1 194 ? 26.098 16.036 179.683 1.00 19.66 186 LEU A C 1
ATOM 1517 O O . LEU A 1 194 ? 26.884 15.567 180.513 1.00 19.19 186 LEU A O 1
ATOM 1522 N N . LEU A 1 195 ? 26.495 16.612 178.553 1.00 19.79 187 LEU A N 1
ATOM 1523 C CA . LEU A 1 195 ? 27.914 16.807 178.243 1.00 20.42 187 LEU A CA 1
ATOM 1524 C C . LEU A 1 195 ? 28.590 17.698 179.269 1.00 21.54 187 LEU A C 1
ATOM 1525 O O . LEU A 1 195 ? 29.755 17.487 179.609 1.00 21.69 187 LEU A O 1
ATOM 1530 N N . GLY A 1 196 ? 27.867 18.685 179.778 1.00 21.93 188 GLY A N 1
ATOM 1531 C CA . GLY A 1 196 ? 28.402 19.568 180.810 1.00 22.95 188 GLY A CA 1
ATOM 1532 C C . GLY A 1 196 ? 28.494 18.874 182.160 1.00 22.66 188 GLY A C 1
ATOM 1533 O O . GLY A 1 196 ? 29.398 19.170 182.971 1.00 23.49 188 GLY A O 1
ATOM 1534 N N . SER A 1 197 ? 27.566 17.956 182.415 1.00 22.11 189 SER A N 1
ATOM 1535 C CA . SER A 1 197 ? 27.454 17.287 183.707 1.00 22.10 189 SER A CA 1
ATOM 1536 C C . SER A 1 197 ? 28.378 16.077 183.808 1.00 21.75 189 SER A C 1
ATOM 1537 O O . SER A 1 197 ? 28.812 15.687 184.906 1.00 21.12 189 SER A O 1
ATOM 1540 N N . TYR A 1 198 ? 28.650 15.470 182.658 1.00 19.92 190 TYR A N 1
ATOM 1541 C CA . TYR A 1 198 ? 29.466 14.266 182.582 1.00 19.72 190 TYR A CA 1
ATOM 1542 C C . TYR A 1 198 ? 30.657 14.594 181.697 1.00 18.63 190 TYR A C 1
ATOM 1543 O O . TYR A 1 198 ? 30.588 14.364 180.483 1.00 17.72 190 TYR A O 1
ATOM 1552 N N . PRO A 1 199 ? 31.713 15.167 182.281 1.00 20.17 191 PRO A N 1
ATOM 1553 C CA . PRO A 1 199 ? 32.882 15.505 181.459 1.00 20.37 191 PRO A CA 1
ATOM 1554 C C . PRO A 1 199 ? 33.510 14.279 180.788 1.00 20.61 191 PRO A C 1
ATOM 1555 O O . PRO A 1 199 ? 34.330 14.440 179.881 1.00 19.06 191 PRO A O 1
ATOM 1559 N N . GLN A 1 200 ? 33.104 13.077 181.223 1.00 18.68 192 GLN A N 1
ATOM 1560 C CA . GLN A 1 200 ? 33.610 11.817 180.683 1.00 19.73 192 GLN A CA 1
ATOM 1561 C C . GLN A 1 200 ? 32.933 11.429 179.380 1.00 20.34 192 GLN A C 1
ATOM 1562 O O . GLN A 1 200 ? 33.417 10.528 178.701 1.00 20.51 192 GLN A O 1
ATOM 1568 N N . LEU A 1 201 ? 31.818 12.092 179.055 1.00 20.13 193 LEU A N 1
ATOM 1569 C CA . LEU A 1 201 ? 30.911 11.658 177.990 1.00 22.24 193 LEU A CA 1
ATOM 1570 C C . LEU A 1 201 ? 31.255 12.184 176.600 1.00 23.21 193 LEU A C 1
ATOM 1571 O O . LEU A 1 201 ? 31.504 13.368 176.432 1.00 24.25 193 LEU A O 1
ATOM 1576 N N . ARG A 1 202 ? 31.254 11.290 175.614 1.00 25.18 194 ARG A N 1
ATOM 1577 C CA . ARG A 1 202 ? 31.296 11.667 174.188 1.00 26.26 194 ARG A CA 1
ATOM 1578 C C . ARG A 1 202 ? 30.428 10.689 173.388 1.00 24.60 194 ARG A C 1
ATOM 1579 O O . ARG A 1 202 ? 30.088 9.611 173.877 1.00 22.73 194 ARG A O 1
ATOM 1587 N N . GLY A 1 203 ? 30.088 11.061 172.160 1.00 24.74 195 GLY A N 1
ATOM 1588 C CA . GLY A 1 203 ? 29.172 10.290 171.349 1.00 24.30 195 GLY A CA 1
ATOM 1589 C C . GLY A 1 203 ? 29.669 8.887 171.089 1.00 24.66 195 GLY A C 1
ATOM 1590 O O . GLY A 1 203 ? 30.874 8.633 171.101 1.00 24.93 195 GLY A O 1
ATOM 1591 N N . GLY A 1 204 ? 28.723 7.979 170.870 1.00 24.88 196 GLY A N 1
ATOM 1592 C CA . GLY A 1 204 ? 28.999 6.674 170.293 1.00 24.18 196 GLY A CA 1
ATOM 1593 C C . GLY A 1 204 ? 28.882 5.524 171.266 1.00 24.81 196 GLY A C 1
ATOM 1594 O O . GLY A 1 204 ? 28.416 5.673 172.412 1.00 23.08 196 GLY A O 1
#

Organism: Plasmodium vivax (strain Salvador I) (NCBI:txid126793)